Protein AF-G5DZE4-F1 (afdb_monomer)

Nearest PDB structures (foldseek):
  7q8t-assembly1_B  TM=5.315E-01  e=5.729E-32  Mus musculus
  7enq-assembly1_B  TM=5.308E-01  e=6.470E-32  Homo sapiens
  7enq-assembly1_A  TM=5.321E-01  e=2.056E-31  Homo sapiens
  7enq-assembly2_D  TM=5.321E-01  e=2.056E-31  Homo sapiens
  4o28-assembly1_B  TM=5.301E-01  e=3.180E-30  Homo sapiens

Solvent-accessible surface area (backbone atoms only — not comparable to full-atom values): 14046 Å² total; per-residue (Å²): 109,64,66,60,44,30,68,72,67,76,42,89,78,63,61,57,68,59,54,50,47,34,38,73,76,46,73,60,48,76,60,60,50,76,52,63,62,67,86,91,66,91,73,70,89,94,61,88,58,64,50,74,43,50,75,38,84,90,38,63,70,50,53,65,64,50,40,73,66,58,54,56,53,37,54,62,52,48,55,52,49,54,51,54,68,51,64,39,80,94,38,42,63,58,50,51,53,50,51,53,60,77,41,46,83,37,66,39,76,44,78,38,44,91,83,45,45,65,54,36,46,46,47,38,49,49,50,78,44,27,67,66,47,72,70,32,45,65,80,13,18,45,26,46,20,49,64,70,78,58,57,49,65,46,51,55,52,49,54,62,49,51,60,70,47,73,66,46,75,57,104,64,24,37,35,59,47,66,22,46,37,37,33,44,37,35,86,45,50,79,65,50,42,52,49,33,54,53,51,33,48,76,71,38,32,28,68,91,36,50,48,76,42,22,81,92,76,60,79,87,70,59,56,69,80,79,59,61,76,83,76,90,87,82,84,84,77,96,121

Foldseek 3Di:
DQVVCCVVVVDRPDPPVLQVCCCVVVVNDFQKDKDADDPPDDDDAPDDGMDMDGNDPSCRVVRCVCQVVVLCVLVVVVVVVLLVVCPPPVCVLVNVVVQCVVQQQAADEDEQPSPNNLCSLQPRCLPVCVVSLVPGDLRHAYEYEHADDQQQVSVVSSVVSLVSAPWDADPQAIDGDSRYAYEYAYPDDPVSQVVNCVSCSVVRHDCVRYDYHYPVRDPPDDSVVSVRDDDDDDDDDPD

Organism: NCBI:txid8362

pLDDT: mean 86.51, std 12.91, range [39.91, 98.25]

Structure (mmCIF, N/CA/C/O backbone):
data_AF-G5DZE4-F1
#
_entry.id   AF-G5DZE4-F1
#
loop_
_atom_site.group_PDB
_atom_site.id
_atom_site.type_symbol
_atom_site.label_atom_id
_atom_site.label_alt_id
_atom_site.label_comp_id
_atom_site.label_asym_id
_atom_site.label_entity_id
_atom_site.label_seq_id
_atom_site.pdbx_PDB_ins_code
_atom_site.Cartn_x
_atom_site.Cartn_y
_atom_site.Cartn_z
_atom_site.occupancy
_atom_site.B_iso_or_equiv
_atom_site.auth_seq_id
_atom_site.auth_comp_id
_atom_site.auth_asym_id
_atom_site.auth_atom_id
_atom_site.pdbx_PDB_model_num
ATOM 1 N N . ALA A 1 1 ? 21.525 17.838 -16.277 1.00 81.06 1 ALA A N 1
ATOM 2 C CA . ALA A 1 1 ? 21.812 16.642 -15.450 1.00 81.06 1 ALA A CA 1
ATOM 3 C C . ALA A 1 1 ? 23.219 16.699 -14.859 1.00 81.06 1 ALA A C 1
ATOM 5 O O . ALA A 1 1 ? 23.321 16.816 -13.649 1.00 81.06 1 ALA A O 1
ATOM 6 N N . LYS A 1 2 ? 24.285 16.703 -15.674 1.00 86.31 2 LYS A N 1
ATOM 7 C CA . LYS A 1 2 ? 25.684 16.757 -15.206 1.00 86.31 2 LYS A CA 1
ATOM 8 C C . LYS A 1 2 ? 25.972 17.827 -14.142 1.00 86.31 2 LYS A C 1
ATOM 10 O O . LYS A 1 2 ? 26.597 17.519 -13.137 1.00 86.31 2 LYS A O 1
ATOM 15 N N . GLU A 1 3 ? 25.478 19.049 -14.334 1.00 89.75 3 GLU A N 1
ATOM 16 C CA . GLU A 1 3 ? 25.652 20.152 -13.372 1.00 89.75 3 GLU A CA 1
ATOM 17 C C . GLU A 1 3 ? 25.066 19.823 -11.991 1.00 89.75 3 GLU A C 1
ATOM 19 O O . GLU A 1 3 ? 25.759 19.956 -10.990 1.00 89.75 3 GLU A O 1
ATOM 24 N N . VAL A 1 4 ? 23.850 19.265 -11.945 1.00 89.81 4 VAL A N 1
ATOM 25 C CA . VAL A 1 4 ? 23.201 18.820 -10.699 1.00 89.81 4 VAL A CA 1
ATOM 26 C C . VAL A 1 4 ? 24.015 17.726 -10.002 1.00 89.81 4 VAL A C 1
ATOM 28 O O . VAL A 1 4 ? 24.196 17.776 -8.790 1.00 89.81 4 VAL A O 1
ATOM 31 N N . TYR A 1 5 ? 24.536 16.746 -10.751 1.00 87.38 5 TYR A N 1
ATOM 32 C CA . TYR A 1 5 ? 25.387 15.692 -10.179 1.00 87.38 5 TYR A CA 1
ATOM 33 C C . TYR A 1 5 ? 26.688 16.267 -9.615 1.00 87.38 5 TYR A C 1
ATOM 35 O O . TYR A 1 5 ? 27.088 15.895 -8.516 1.00 87.38 5 TYR A O 1
ATOM 43 N N . ARG A 1 6 ? 27.320 17.204 -10.328 1.00 89.94 6 ARG A N 1
ATOM 44 C CA . ARG A 1 6 ? 28.550 17.857 -9.872 1.00 89.94 6 ARG A CA 1
ATOM 45 C C . ARG A 1 6 ? 28.325 18.656 -8.592 1.00 89.94 6 ARG A C 1
ATOM 47 O O . ARG A 1 6 ? 29.136 18.566 -7.679 1.00 89.94 6 ARG A O 1
ATOM 54 N N . GLU A 1 7 ? 27.228 19.400 -8.498 1.00 90.94 7 GLU A N 1
ATOM 55 C CA . GLU A 1 7 ? 26.870 20.123 -7.273 1.00 90.94 7 GLU A CA 1
ATOM 56 C C . GLU A 1 7 ? 26.537 19.171 -6.118 1.00 90.94 7 GLU A C 1
ATOM 58 O O . GLU A 1 7 ? 26.947 19.408 -4.983 1.00 90.94 7 GLU A O 1
ATOM 63 N N . HIS A 1 8 ? 25.830 18.075 -6.388 1.00 86.88 8 HIS A N 1
ATOM 64 C CA . HIS A 1 8 ? 25.416 17.133 -5.352 1.00 86.88 8 HIS A CA 1
ATOM 65 C C . HIS A 1 8 ? 26.578 16.296 -4.799 1.00 86.88 8 HIS A C 1
ATOM 67 O O . HIS A 1 8 ? 26.703 16.139 -3.587 1.00 86.88 8 HIS A O 1
ATOM 73 N N . PHE A 1 9 ? 27.430 15.766 -5.679 1.00 86.00 9 PHE A N 1
ATOM 74 C CA . PHE A 1 9 ? 28.526 14.866 -5.308 1.00 86.00 9 PHE A CA 1
ATOM 75 C C . PHE A 1 9 ? 29.861 15.582 -5.098 1.00 86.00 9 PHE A C 1
ATOM 77 O O . PHE A 1 9 ? 30.792 14.964 -4.590 1.00 86.00 9 PHE A O 1
ATOM 84 N N . GLN A 1 10 ? 29.962 16.864 -5.474 1.00 89.38 10 GLN A N 1
ATOM 85 C CA . GLN A 1 10 ? 31.218 17.627 -5.487 1.00 89.38 10 GLN A CA 1
ATOM 86 C C . GLN A 1 10 ? 32.323 16.937 -6.316 1.00 89.38 10 GLN A C 1
ATOM 88 O O . GLN A 1 10 ? 33.511 17.145 -6.077 1.00 89.38 10 GLN A O 1
ATOM 93 N N . ASP A 1 11 ? 31.924 16.118 -7.295 1.00 88.62 11 ASP A N 1
ATOM 94 C CA . ASP A 1 11 ? 32.795 15.296 -8.140 1.00 88.62 11 ASP A CA 1
ATOM 95 C C . ASP A 1 11 ? 32.142 15.053 -9.519 1.00 88.62 11 ASP A C 1
ATOM 97 O O . ASP A 1 11 ? 30.924 15.189 -9.677 1.00 88.62 11 ASP A O 1
ATOM 101 N N . ASP A 1 12 ? 32.931 14.704 -10.539 1.00 90.50 12 ASP A N 1
ATOM 102 C CA . ASP A 1 12 ? 32.470 14.487 -11.922 1.00 90.50 12 ASP A CA 1
ATOM 103 C C . ASP A 1 12 ? 32.191 13.000 -12.209 1.00 90.50 12 ASP A C 1
ATOM 105 O O . ASP A 1 12 ? 32.789 12.371 -13.080 1.00 90.50 12 ASP A O 1
ATOM 109 N N . VAL A 1 13 ? 31.264 12.425 -11.437 1.00 92.19 13 VAL A N 1
ATOM 110 C CA . VAL A 1 13 ? 30.903 10.992 -11.483 1.00 92.19 13 VAL A CA 1
ATOM 111 C C . VAL A 1 13 ? 29.789 10.655 -12.483 1.00 92.19 13 VAL A C 1
ATOM 113 O O . VAL A 1 13 ? 29.437 9.489 -12.662 1.00 92.19 13 VAL A O 1
ATOM 116 N N . PHE A 1 14 ? 29.188 11.657 -13.130 1.00 93.00 14 PHE A N 1
ATOM 117 C CA . PHE A 1 14 ? 28.075 11.440 -14.055 1.00 93.00 14 PHE A CA 1
ATOM 118 C C . PHE A 1 14 ? 28.557 10.777 -15.353 1.00 93.00 14 PHE A C 1
ATOM 120 O O . PHE A 1 14 ? 29.437 11.300 -16.037 1.00 93.00 14 PHE A O 1
ATOM 127 N N . ASN A 1 15 ? 27.934 9.658 -15.740 1.00 93.94 15 ASN A N 1
ATOM 128 C CA . ASN A 1 15 ? 28.252 8.939 -16.977 1.00 93.94 15 ASN A CA 1
ATOM 129 C C . ASN A 1 15 ? 27.703 9.654 -18.230 1.00 93.94 15 ASN A C 1
ATOM 131 O O . ASN A 1 15 ? 26.846 9.137 -18.944 1.00 93.94 15 ASN A O 1
ATOM 135 N N . GLU A 1 16 ? 28.194 10.863 -18.498 1.00 95.56 16 GLU A N 1
ATOM 136 C CA . GLU A 1 16 ? 27.792 11.684 -19.644 1.00 95.56 16 GLU A CA 1
ATOM 137 C C . GLU A 1 16 ? 28.006 10.956 -20.973 1.00 95.56 16 GLU A C 1
ATOM 139 O O . GLU A 1 16 ? 27.146 11.001 -21.848 1.00 95.56 16 GLU A O 1
ATOM 144 N N . LYS A 1 17 ? 29.122 10.227 -21.100 1.00 96.69 17 LYS A N 1
ATOM 145 C CA . LYS A 1 17 ? 29.440 9.455 -22.306 1.00 96.69 17 LYS A CA 1
ATOM 146 C C . LYS A 1 17 ? 28.398 8.373 -22.580 1.00 96.69 17 LYS A C 1
ATOM 148 O O . LYS A 1 17 ? 27.929 8.271 -23.707 1.00 96.69 17 LYS A O 1
ATOM 153 N N . GLY A 1 18 ? 28.013 7.600 -21.562 1.00 96.81 18 GLY A N 1
ATOM 154 C CA . GLY A 1 18 ? 26.990 6.562 -21.702 1.00 96.81 18 GLY A CA 1
ATOM 155 C C . GLY A 1 18 ? 25.616 7.130 -22.064 1.00 96.81 18 GLY A C 1
ATOM 156 O O . GLY A 1 18 ? 24.932 6.580 -22.921 1.00 96.81 18 GLY A O 1
ATOM 157 N N . TRP A 1 19 ? 25.223 8.259 -21.467 1.00 97.38 19 TRP A N 1
ATOM 158 C CA . TRP A 1 19 ? 23.954 8.917 -21.798 1.00 97.38 19 TRP A CA 1
ATOM 159 C C . TRP A 1 19 ? 23.938 9.511 -23.210 1.00 97.38 19 TRP A C 1
ATOM 161 O O . TRP A 1 1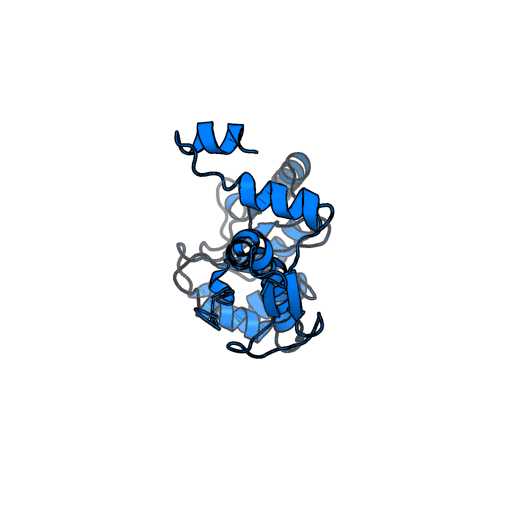9 ? 22.960 9.323 -23.932 1.00 97.38 19 TRP A O 1
ATOM 171 N N . ASN A 1 20 ? 25.021 10.167 -23.635 1.00 97.75 20 ASN A N 1
ATOM 172 C CA . ASN A 1 20 ? 25.137 10.680 -25.002 1.00 97.75 20 ASN A CA 1
ATOM 173 C C . ASN A 1 20 ? 25.170 9.543 -26.032 1.00 97.75 20 ASN A C 1
ATOM 175 O O . ASN A 1 20 ? 24.565 9.672 -27.088 1.00 97.75 20 ASN A O 1
ATOM 179 N N . TYR A 1 21 ? 25.783 8.402 -25.707 1.00 98.25 21 TYR A N 1
ATOM 180 C CA . TYR A 1 21 ? 25.734 7.214 -26.559 1.00 98.25 21 TYR A CA 1
ATOM 181 C C . TYR A 1 21 ? 24.298 6.723 -26.795 1.00 98.25 21 TYR A C 1
ATOM 183 O O . TYR A 1 21 ? 23.938 6.422 -27.930 1.00 98.25 21 TYR A O 1
ATOM 191 N N . ILE A 1 22 ? 23.457 6.678 -25.755 1.00 98.19 22 ILE A N 1
ATOM 192 C CA . ILE A 1 22 ? 22.036 6.319 -25.901 1.00 98.19 22 ILE A CA 1
ATOM 193 C C . ILE A 1 22 ? 21.309 7.344 -26.781 1.00 98.19 22 ILE A C 1
ATOM 195 O O . ILE A 1 22 ? 20.542 6.961 -27.662 1.00 98.19 22 ILE A O 1
ATOM 199 N N . LEU A 1 23 ? 21.574 8.638 -26.577 1.00 97.44 23 LEU A N 1
ATOM 200 C CA . LEU A 1 23 ? 20.997 9.703 -27.395 1.00 97.44 23 LEU A CA 1
ATOM 201 C C . LEU A 1 23 ? 21.360 9.545 -28.877 1.00 97.44 23 LEU A C 1
ATOM 203 O O . LEU A 1 23 ? 20.480 9.567 -29.726 1.00 97.44 23 LEU A O 1
ATOM 207 N N . GLU A 1 24 ? 22.642 9.360 -29.182 1.00 98.19 24 GLU A N 1
ATOM 208 C CA . GLU A 1 24 ? 23.149 9.312 -30.554 1.00 98.19 24 GLU A CA 1
ATOM 209 C C . GLU A 1 24 ? 22.819 7.994 -31.267 1.00 98.19 24 GLU A C 1
ATOM 211 O O . GLU A 1 24 ? 22.444 8.007 -32.439 1.00 98.19 24 GLU A O 1
ATOM 216 N N . LYS A 1 25 ? 22.960 6.848 -30.587 1.00 97.94 25 LYS A N 1
ATOM 217 C CA . LYS A 1 25 ? 22.796 5.521 -31.202 1.00 97.94 25 LYS A CA 1
ATOM 218 C C . LYS A 1 25 ? 21.349 5.037 -31.218 1.00 97.94 25 LYS A C 1
ATOM 220 O O . LYS A 1 25 ? 20.951 4.365 -32.166 1.00 97.94 25 LYS A O 1
ATOM 225 N N . HIS A 1 26 ? 20.588 5.346 -30.170 1.00 97.44 26 HIS A N 1
ATOM 226 C CA . HIS A 1 26 ? 19.224 4.846 -29.966 1.00 97.44 26 HIS A CA 1
ATOM 227 C C . HIS A 1 26 ? 18.173 5.963 -30.027 1.00 97.44 26 HIS A C 1
ATOM 229 O O . HIS A 1 26 ? 17.035 5.752 -29.617 1.00 97.44 26 HIS A O 1
ATOM 235 N N . ASP A 1 27 ? 18.530 7.155 -30.521 1.00 97.56 27 ASP A N 1
ATOM 236 C CA . ASP A 1 27 ? 17.638 8.328 -30.585 1.00 97.56 27 ASP A CA 1
ATOM 237 C C . ASP A 1 27 ? 16.992 8.637 -29.220 1.00 97.56 27 ASP A C 1
ATOM 239 O O . ASP A 1 27 ? 15.796 8.890 -29.091 1.00 97.56 27 ASP A O 1
ATOM 243 N N . GLY A 1 28 ? 17.776 8.475 -28.151 1.00 96.00 28 GLY A N 1
ATOM 244 C CA . GLY A 1 28 ? 17.324 8.660 -26.771 1.00 96.00 28 GLY A CA 1
ATOM 245 C C . GLY A 1 28 ? 16.411 7.556 -26.221 1.00 96.00 28 GLY A C 1
ATOM 246 O O . GLY A 1 28 ? 16.034 7.628 -25.050 1.00 96.00 28 GLY A O 1
ATOM 247 N N . HIS A 1 29 ? 16.076 6.524 -27.000 1.00 97.56 29 HIS A N 1
ATOM 248 C CA . HIS A 1 29 ? 15.314 5.373 -26.518 1.00 97.56 29 HIS A CA 1
ATOM 249 C C . HIS A 1 29 ? 16.205 4.466 -25.671 1.00 97.56 29 HIS A C 1
ATOM 251 O O . HIS A 1 29 ? 17.338 4.162 -26.036 1.00 97.56 29 HIS A O 1
ATOM 257 N N . LEU A 1 30 ? 15.690 4.013 -24.528 1.00 97.75 30 LEU A N 1
ATOM 258 C CA . LEU A 1 30 ? 16.447 3.147 -23.629 1.00 97.75 30 LEU A CA 1
ATOM 259 C C . LEU A 1 30 ? 16.570 1.735 -24.234 1.00 97.75 30 LEU A C 1
ATOM 261 O O . LEU A 1 30 ? 15.537 1.093 -24.436 1.00 97.75 30 LEU A O 1
ATOM 265 N N . PRO A 1 31 ? 17.789 1.214 -24.482 1.00 98.00 31 PRO A N 1
ATOM 266 C CA . PRO A 1 31 ? 17.997 -0.138 -25.003 1.00 98.00 31 PRO A CA 1
ATOM 267 C C . PRO A 1 31 ? 17.848 -1.178 -23.880 1.00 98.00 31 PRO A C 1
ATOM 269 O O . PRO A 1 31 ? 18.824 -1.764 -23.405 1.00 98.00 31 PRO A O 1
ATOM 272 N N . ILE A 1 32 ? 16.613 -1.354 -23.413 1.00 97.69 32 ILE A N 1
ATOM 273 C CA . ILE A 1 32 ? 16.216 -2.264 -22.336 1.00 97.69 32 ILE A CA 1
ATOM 274 C C . ILE A 1 32 ? 15.070 -3.149 -22.829 1.00 97.69 32 ILE A C 1
ATOM 276 O O . ILE A 1 32 ? 14.120 -2.666 -23.444 1.00 97.69 32 ILE A O 1
ATOM 280 N N . GLU A 1 33 ? 15.115 -4.429 -22.479 1.00 98.19 33 GLU A N 1
ATOM 281 C CA . GLU A 1 33 ? 13.984 -5.344 -22.588 1.00 98.19 33 GLU A CA 1
ATOM 282 C C . GLU A 1 33 ? 13.417 -5.626 -21.190 1.00 98.19 33 GLU A C 1
ATOM 284 O O . GLU A 1 33 ? 14.154 -5.951 -20.255 1.00 98.19 33 GLU A O 1
ATOM 289 N N . VAL A 1 34 ? 12.093 -5.498 -21.043 1.00 97.88 34 VAL A N 1
ATOM 290 C CA . VAL A 1 34 ? 11.363 -5.857 -19.819 1.00 97.88 34 VAL A CA 1
ATOM 291 C C . VAL A 1 34 ? 10.390 -6.983 -20.143 1.00 97.88 34 VAL A C 1
ATOM 293 O O . VAL A 1 34 ? 9.505 -6.822 -20.981 1.00 97.88 34 VAL A O 1
ATOM 296 N N . LYS A 1 35 ? 10.524 -8.118 -19.454 1.00 98.06 35 LYS A N 1
ATOM 297 C CA . LYS A 1 35 ? 9.596 -9.256 -19.552 1.00 98.06 35 LYS A CA 1
ATOM 298 C C . LYS A 1 35 ? 8.839 -9.349 -18.239 1.00 98.06 35 LYS A C 1
ATOM 300 O O . LYS A 1 35 ? 9.471 -9.441 -17.194 1.00 98.06 35 LYS A O 1
ATOM 305 N N . ALA A 1 36 ? 7.511 -9.326 -18.267 1.00 97.44 36 ALA A N 1
ATOM 306 C CA . ALA A 1 36 ? 6.688 -9.326 -17.059 1.00 97.44 36 ALA A CA 1
ATOM 307 C C . ALA A 1 36 ? 5.560 -10.356 -17.143 1.00 97.44 36 ALA A C 1
ATOM 309 O O . ALA A 1 36 ? 5.083 -10.692 -18.229 1.00 97.44 36 ALA A O 1
ATOM 310 N N . VAL A 1 37 ? 5.112 -10.841 -15.985 1.00 96.31 37 VAL A N 1
ATOM 311 C CA . VAL A 1 37 ? 3.825 -11.540 -15.888 1.00 96.31 37 VAL A CA 1
ATOM 312 C C . VAL A 1 37 ? 2.690 -10.588 -16.296 1.00 96.31 37 VAL A C 1
ATOM 314 O O . VAL A 1 37 ? 2.814 -9.380 -16.078 1.00 96.31 37 VAL A O 1
ATOM 317 N N . PRO A 1 38 ? 1.570 -11.089 -16.852 1.00 96.25 38 PRO A N 1
ATOM 318 C CA . PRO A 1 38 ? 0.432 -10.234 -17.174 1.00 96.25 38 PRO A CA 1
ATOM 319 C C . PRO A 1 38 ? -0.068 -9.480 -15.937 1.00 96.25 38 PRO A C 1
ATOM 321 O O . PRO A 1 38 ? -0.228 -10.077 -14.866 1.00 96.25 38 PRO A O 1
ATOM 324 N N . GLU A 1 39 ? -0.348 -8.184 -16.07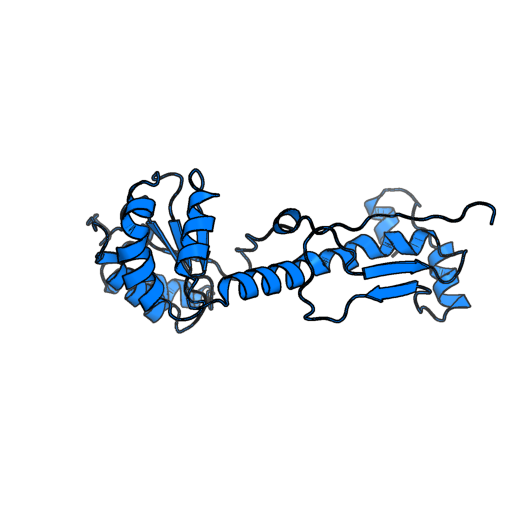5 1.00 89.12 39 GLU A N 1
ATOM 325 C CA . GLU A 1 39 ? -0.926 -7.392 -14.987 1.00 89.12 39 GLU A CA 1
ATOM 326 C C . GLU A 1 39 ? -2.254 -7.993 -14.496 1.00 89.12 39 GLU A C 1
ATOM 328 O O . GLU A 1 39 ? -3.025 -8.572 -15.260 1.00 89.12 39 GLU A O 1
ATOM 333 N N . GLY A 1 40 ? -2.510 -7.895 -13.188 1.00 79.50 40 GLY A N 1
ATOM 334 C CA . GLY A 1 40 ? -3.670 -8.521 -12.541 1.00 79.50 40 GLY A CA 1
ATOM 335 C C . GLY A 1 40 ? -3.505 -10.013 -12.217 1.00 79.50 40 GLY A C 1
ATOM 336 O O . GLY A 1 40 ? -4.366 -10.583 -11.544 1.00 79.50 40 GLY A O 1
ATOM 337 N N . SER A 1 41 ? -2.403 -10.648 -12.628 1.00 88.88 41 SER A N 1
ATOM 338 C CA . SER A 1 41 ? -2.095 -12.030 -12.243 1.00 88.88 41 SER A CA 1
ATOM 339 C C . SER A 1 41 ? -1.883 -12.168 -10.733 1.00 88.88 41 SER A C 1
ATOM 341 O O . SER A 1 41 ? -1.202 -11.359 -10.104 1.00 88.88 41 SER A O 1
ATOM 343 N N . VAL A 1 42 ? -2.420 -13.242 -10.151 1.00 89.69 42 VAL A N 1
ATOM 344 C CA . VAL A 1 42 ? -2.216 -13.586 -8.737 1.00 89.69 42 VAL A CA 1
ATOM 345 C C . VAL A 1 42 ? -1.061 -14.572 -8.639 1.00 89.69 42 VAL A C 1
ATOM 347 O O . VAL A 1 42 ? -1.215 -15.749 -8.960 1.00 89.69 42 VAL A O 1
ATOM 350 N N . ILE A 1 43 ? 0.096 -14.086 -8.199 1.00 90.75 43 ILE A N 1
ATOM 351 C CA . ILE A 1 43 ? 1.335 -14.863 -8.153 1.00 90.75 43 ILE A CA 1
ATOM 352 C C . ILE A 1 43 ? 1.764 -15.078 -6.690 1.00 90.75 43 ILE A C 1
ATOM 354 O O . ILE A 1 43 ? 1.828 -14.108 -5.931 1.00 90.75 43 ILE A O 1
ATOM 358 N N . PRO A 1 44 ? 2.076 -16.317 -6.257 1.00 89.75 44 PRO A N 1
ATOM 359 C CA . PRO A 1 44 ? 2.602 -16.566 -4.916 1.00 89.75 44 PRO A CA 1
ATOM 360 C C . PRO A 1 44 ? 3.943 -15.859 -4.667 1.00 89.75 44 PRO A C 1
ATOM 362 O O . PRO A 1 44 ? 4.756 -15.704 -5.582 1.00 89.75 44 PRO A O 1
ATOM 365 N N . ARG A 1 45 ? 4.216 -15.487 -3.408 1.00 87.69 45 ARG A N 1
ATOM 366 C CA . ARG A 1 45 ? 5.500 -14.877 -3.010 1.00 87.69 45 ARG A CA 1
ATOM 367 C C . ARG A 1 45 ? 6.692 -15.763 -3.390 1.00 87.69 45 ARG A C 1
ATOM 369 O O . ARG A 1 45 ? 6.599 -16.986 -3.338 1.00 87.69 45 ARG A O 1
ATOM 376 N N . GLY A 1 46 ? 7.818 -15.129 -3.716 1.00 87.69 46 GLY A N 1
ATOM 377 C CA . GLY A 1 46 ? 9.061 -15.815 -4.091 1.00 87.69 46 GLY A CA 1
ATOM 378 C C . GLY A 1 46 ? 9.172 -16.187 -5.573 1.00 87.69 46 GLY A C 1
ATOM 379 O O . GLY A 1 46 ? 10.145 -16.828 -5.952 1.00 87.69 46 GLY A O 1
ATOM 380 N N . ASN A 1 47 ? 8.216 -15.775 -6.410 1.00 95.06 47 ASN A N 1
ATOM 381 C CA . ASN A 1 47 ? 8.287 -15.931 -7.863 1.00 95.06 47 ASN A CA 1
ATOM 382 C C . ASN A 1 47 ? 8.713 -14.626 -8.544 1.00 95.06 47 ASN A C 1
ATOM 384 O O . ASN A 1 47 ? 8.455 -13.533 -8.038 1.00 95.06 47 ASN A O 1
ATOM 388 N N . VAL A 1 48 ? 9.336 -14.753 -9.717 1.00 96.06 48 VAL A N 1
ATOM 389 C CA . VAL A 1 48 ? 9.691 -13.609 -10.561 1.00 96.06 48 VAL A CA 1
ATOM 390 C C . VAL A 1 48 ? 8.426 -12.944 -11.111 1.00 96.06 48 VAL A C 1
ATOM 392 O O . VAL A 1 48 ? 7.560 -13.615 -11.669 1.00 96.06 48 VAL A O 1
ATOM 395 N N . LEU A 1 49 ? 8.313 -11.625 -10.933 1.00 96.50 49 LEU A N 1
ATOM 396 C CA . LEU A 1 49 ? 7.212 -10.831 -11.493 1.00 96.50 49 LEU A CA 1
ATOM 397 C C . LEU A 1 49 ? 7.610 -10.186 -12.820 1.00 96.50 49 LEU A C 1
ATOM 399 O O . LEU A 1 49 ? 6.819 -10.164 -13.757 1.00 96.50 49 LEU A O 1
ATOM 403 N N . PHE A 1 50 ? 8.842 -9.691 -12.907 1.00 97.81 50 PHE A N 1
ATOM 404 C CA . PHE A 1 50 ? 9.420 -9.188 -14.143 1.00 97.81 50 PHE A CA 1
ATOM 405 C C . PHE A 1 50 ? 10.946 -9.310 -14.131 1.00 97.81 50 PHE A C 1
ATOM 407 O O . PHE A 1 50 ? 11.565 -9.373 -13.067 1.00 97.81 50 PHE A O 1
ATOM 414 N N . THR A 1 51 ? 11.542 -9.343 -15.318 1.00 98.06 51 THR A N 1
ATOM 415 C CA . THR A 1 51 ? 12.987 -9.281 -15.555 1.00 98.06 51 THR A CA 1
ATOM 416 C C . THR A 1 51 ? 13.318 -8.066 -16.408 1.00 98.06 51 THR A C 1
ATOM 418 O O . THR A 1 51 ? 12.481 -7.590 -17.175 1.00 98.06 51 THR A O 1
ATOM 421 N N . VAL A 1 52 ? 14.547 -7.574 -16.268 1.00 97.81 52 VAL A N 1
ATOM 422 C CA . VAL A 1 52 ? 15.075 -6.424 -17.004 1.00 97.81 52 VAL A CA 1
ATOM 423 C C . VAL A 1 52 ? 16.471 -6.782 -17.491 1.00 97.81 52 VAL A C 1
ATOM 425 O O . VAL A 1 52 ? 17.289 -7.251 -16.700 1.00 97.81 52 VAL A O 1
ATOM 428 N N . GLU A 1 53 ? 16.740 -6.552 -18.769 1.00 97.75 53 GLU A N 1
ATOM 429 C CA . GLU A 1 53 ? 18.048 -6.768 -19.389 1.00 97.75 53 GLU A CA 1
ATOM 430 C C . GLU A 1 53 ? 18.367 -5.638 -20.376 1.00 97.75 53 GLU A C 1
ATOM 432 O O . GLU A 1 53 ? 17.469 -5.080 -21.007 1.00 97.75 53 GLU A O 1
ATOM 437 N N . ASN A 1 54 ? 19.644 -5.273 -20.504 1.00 97.69 54 ASN A N 1
ATOM 438 C CA . ASN A 1 54 ? 20.093 -4.351 -21.543 1.00 97.69 54 ASN A CA 1
ATOM 439 C C . ASN A 1 54 ? 20.214 -5.078 -22.883 1.00 97.69 54 ASN A C 1
ATOM 441 O O . ASN A 1 54 ? 20.793 -6.157 -22.964 1.00 97.69 54 ASN A O 1
ATOM 445 N N . THR A 1 55 ? 19.720 -4.454 -23.949 1.00 98.06 55 THR A N 1
ATOM 446 C CA . THR A 1 55 ? 19.774 -5.005 -25.313 1.00 98.06 55 THR A CA 1
ATOM 447 C C . THR A 1 55 ? 20.994 -4.520 -26.098 1.00 98.06 55 THR A C 1
ATOM 449 O O . THR A 1 55 ? 21.240 -4.978 -27.211 1.00 98.06 55 THR A O 1
ATOM 452 N N . ASP A 1 56 ? 21.770 -3.593 -25.527 1.00 97.81 56 ASP A N 1
ATOM 453 C CA . ASP A 1 56 ? 23.043 -3.102 -26.058 1.00 97.81 56 ASP A CA 1
ATOM 454 C C . ASP A 1 56 ? 24.155 -3.321 -25.012 1.00 97.81 56 ASP A C 1
ATOM 456 O O . ASP A 1 56 ? 23.996 -2.859 -23.874 1.00 97.81 56 ASP A O 1
ATOM 460 N N . PRO A 1 57 ? 25.268 -4.007 -25.343 1.00 96.75 57 PRO A N 1
ATOM 461 C CA . PRO A 1 57 ? 26.355 -4.282 -24.400 1.00 96.75 57 PRO A CA 1
ATOM 462 C C . PRO A 1 57 ? 26.972 -3.036 -23.749 1.00 96.75 57 PRO A C 1
ATOM 464 O O . PRO A 1 57 ? 27.368 -3.105 -22.590 1.00 96.75 57 PRO A O 1
ATOM 467 N N . GLU A 1 58 ? 26.993 -1.885 -24.429 1.00 97.06 58 GLU A N 1
ATOM 468 C CA . GLU A 1 58 ? 27.528 -0.622 -23.880 1.00 97.06 58 GLU A CA 1
ATOM 469 C C . GLU A 1 58 ? 26.624 -0.021 -22.782 1.00 97.06 58 GLU A C 1
ATOM 471 O O . GLU A 1 58 ? 26.999 0.912 -22.067 1.00 97.06 58 GLU A O 1
ATOM 476 N N . CYS A 1 59 ? 25.412 -0.560 -22.628 1.00 97.25 59 CYS A N 1
ATOM 477 C CA . CYS A 1 59 ? 24.398 -0.109 -21.677 1.00 97.25 59 CYS A CA 1
ATOM 478 C C . CYS A 1 59 ? 24.221 -1.065 -20.485 1.00 97.25 59 CYS A C 1
ATOM 480 O O . CYS A 1 59 ? 23.191 -1.020 -19.819 1.00 97.25 59 CYS A O 1
ATOM 482 N N . TYR A 1 60 ? 25.216 -1.902 -20.161 1.00 96.31 60 TYR A N 1
ATOM 483 C CA . TYR A 1 60 ? 25.158 -2.829 -19.014 1.00 96.31 60 TYR A CA 1
ATOM 484 C C . TYR A 1 60 ? 24.834 -2.137 -17.674 1.00 96.31 60 TYR A C 1
ATOM 486 O O . TYR A 1 60 ? 24.182 -2.710 -16.803 1.00 96.31 60 TYR A O 1
ATOM 494 N N . TRP A 1 61 ? 25.268 -0.884 -17.503 1.00 95.06 61 TRP A N 1
ATOM 495 C CA . TRP A 1 61 ? 25.043 -0.074 -16.302 1.00 95.06 61 TRP A CA 1
ATOM 496 C C . TRP A 1 61 ? 23.600 0.452 -16.189 1.00 95.06 61 TRP A C 1
ATOM 498 O O . 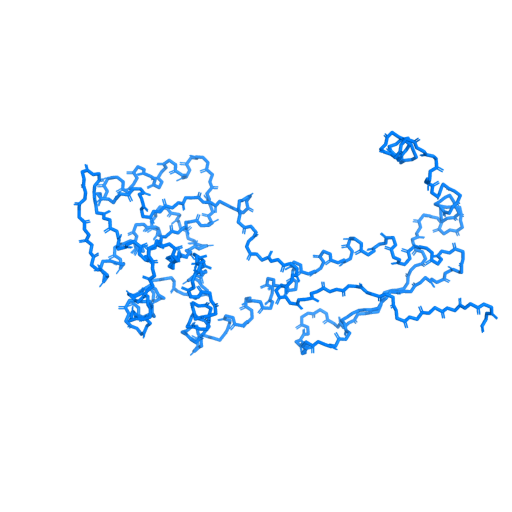TRP A 1 61 ? 23.157 0.805 -15.095 1.00 95.06 61 TRP A O 1
ATOM 508 N N . LEU A 1 62 ? 22.857 0.497 -17.300 1.00 94.38 62 LEU A N 1
ATOM 509 C CA . LEU A 1 62 ? 21.504 1.055 -17.368 1.00 94.38 62 LEU A CA 1
ATOM 510 C C . LEU A 1 62 ? 20.476 0.163 -16.657 1.00 94.38 62 LEU A C 1
ATOM 512 O O . LEU A 1 62 ? 19.529 0.677 -16.064 1.00 94.38 62 LEU A O 1
ATOM 516 N N . THR A 1 63 ? 20.690 -1.156 -16.661 1.00 91.88 63 THR A N 1
ATOM 517 C CA . THR A 1 63 ? 19.781 -2.155 -16.075 1.00 91.88 63 THR A CA 1
ATOM 518 C C . THR A 1 63 ? 19.473 -1.870 -14.603 1.00 91.88 63 THR A C 1
ATOM 520 O O . THR A 1 63 ? 18.311 -1.876 -14.202 1.00 91.88 63 THR A O 1
ATOM 523 N N . ASN A 1 64 ? 20.491 -1.546 -13.798 1.00 86.31 64 ASN A N 1
ATOM 524 C CA . ASN A 1 64 ? 20.300 -1.151 -12.398 1.00 86.31 64 ASN A CA 1
ATOM 525 C C . ASN A 1 64 ? 20.076 0.356 -12.222 1.00 86.31 64 ASN A C 1
ATOM 527 O O . ASN A 1 64 ? 19.555 0.765 -11.190 1.00 86.31 64 ASN A O 1
ATOM 531 N N . TRP A 1 65 ? 20.398 1.195 -13.212 1.00 90.38 65 TRP A N 1
ATOM 532 C CA . TRP A 1 65 ? 20.073 2.624 -13.143 1.00 90.38 65 TRP A CA 1
ATOM 533 C C . TRP A 1 65 ? 18.561 2.856 -13.001 1.00 90.38 65 TRP A C 1
ATOM 535 O O . TRP A 1 65 ? 18.120 3.694 -12.215 1.00 90.38 65 TRP A O 1
ATOM 545 N N . ILE A 1 66 ? 17.755 2.076 -13.728 1.00 89.25 66 ILE A N 1
ATOM 546 C CA . ILE A 1 66 ? 16.287 2.152 -13.676 1.00 89.25 66 ILE A CA 1
ATOM 547 C C . ILE A 1 66 ? 15.668 1.360 -12.513 1.00 89.25 66 ILE A C 1
ATOM 549 O O . ILE A 1 66 ? 14.449 1.373 -12.348 1.00 89.25 66 ILE A O 1
ATOM 553 N N . GLU A 1 67 ? 16.478 0.716 -11.666 1.00 83.12 67 GLU A N 1
ATOM 554 C CA . GLU A 1 67 ? 15.994 -0.019 -10.491 1.00 83.12 67 GLU A CA 1
ATOM 555 C C . GLU A 1 67 ? 15.135 0.878 -9.596 1.00 83.12 67 GLU A C 1
ATOM 557 O O . GLU A 1 67 ? 14.027 0.500 -9.226 1.00 83.12 67 GLU A O 1
ATOM 562 N N . THR A 1 68 ? 15.607 2.091 -9.298 1.00 74.44 68 THR A N 1
ATOM 563 C CA . THR A 1 68 ? 14.929 3.010 -8.372 1.00 74.44 68 THR A CA 1
ATOM 564 C C . THR A 1 68 ? 13.511 3.348 -8.820 1.00 74.44 68 THR A C 1
ATOM 566 O O . THR A 1 68 ? 12.611 3.395 -7.984 1.00 74.44 68 THR A O 1
ATOM 569 N N . ILE A 1 69 ? 13.293 3.563 -10.123 1.00 81.00 69 ILE A N 1
ATOM 570 C CA . ILE A 1 69 ? 11.961 3.875 -10.654 1.00 81.00 69 ILE A CA 1
ATOM 571 C C . ILE A 1 69 ? 11.100 2.615 -10.772 1.00 81.00 69 ILE A C 1
ATOM 573 O O . ILE A 1 69 ? 9.935 2.635 -10.386 1.00 81.00 69 ILE A O 1
ATOM 577 N N . LEU A 1 70 ? 11.667 1.490 -11.215 1.00 82.06 70 LEU A N 1
ATOM 578 C CA . LEU A 1 70 ? 10.913 0.246 -11.373 1.00 82.06 70 LEU A CA 1
ATOM 579 C C . LEU A 1 70 ? 10.511 -0.370 -10.034 1.00 82.06 70 LEU A C 1
ATOM 581 O O . LEU A 1 70 ? 9.422 -0.934 -9.926 1.00 82.06 70 LEU A O 1
ATOM 585 N N . VAL A 1 71 ? 11.329 -0.238 -8.985 1.00 83.06 71 VAL A N 1
ATOM 586 C CA . VAL A 1 71 ? 10.987 -0.790 -7.670 1.00 83.06 71 VAL A CA 1
ATOM 587 C C . VAL A 1 71 ? 9.756 -0.104 -7.083 1.00 83.06 71 VAL A C 1
ATOM 589 O O . VAL A 1 71 ? 9.064 -0.743 -6.298 1.00 83.06 71 VAL A O 1
ATOM 592 N N . GLN A 1 72 ? 9.417 1.128 -7.500 1.00 78.94 72 GLN A N 1
ATOM 593 C CA . GLN A 1 72 ? 8.202 1.842 -7.068 1.00 78.94 72 GLN A CA 1
ATOM 594 C C . GLN A 1 72 ? 6.906 1.088 -7.395 1.00 78.94 72 GLN A C 1
ATOM 596 O O . GLN A 1 72 ? 5.890 1.328 -6.744 1.00 78.94 72 GLN A O 1
ATOM 601 N N . THR A 1 73 ? 6.946 0.113 -8.311 1.00 87.69 73 THR A N 1
ATOM 602 C CA . THR A 1 73 ? 5.851 -0.846 -8.542 1.00 87.69 73 THR A CA 1
ATOM 603 C C . THR A 1 73 ? 5.432 -1.606 -7.278 1.00 87.69 73 THR A C 1
ATOM 605 O O . THR A 1 73 ? 4.300 -2.088 -7.212 1.00 87.69 73 THR A O 1
ATOM 608 N N . TRP A 1 74 ? 6.271 -1.644 -6.231 1.00 83.50 74 TRP A N 1
ATOM 609 C CA . TRP A 1 74 ? 5.894 -2.153 -4.909 1.00 83.50 74 TRP A CA 1
ATOM 610 C C . TRP A 1 74 ? 4.598 -1.522 -4.396 1.00 83.50 74 TRP A C 1
ATOM 612 O O . TRP A 1 74 ? 3.783 -2.220 -3.796 1.00 83.50 74 TRP A O 1
ATOM 622 N N . TYR A 1 75 ? 4.391 -0.227 -4.643 1.00 72.62 75 TYR A N 1
ATOM 623 C CA . TYR A 1 75 ? 3.245 0.510 -4.129 1.00 72.62 75 TYR A CA 1
ATOM 624 C C . TYR A 1 75 ? 1.923 0.009 -4.735 1.00 72.62 75 TYR A C 1
ATOM 626 O O . TYR A 1 75 ? 1.098 -0.506 -3.974 1.00 72.62 75 TYR A O 1
ATOM 634 N N . PRO A 1 76 ? 1.712 0.045 -6.070 1.00 72.06 76 PRO A N 1
ATOM 635 C CA . PRO A 1 76 ? 0.485 -0.478 -6.666 1.00 72.06 76 PRO A CA 1
ATOM 636 C C . PRO A 1 76 ? 0.296 -1.984 -6.429 1.00 72.06 76 PRO A C 1
ATOM 638 O O . PRO A 1 76 ? -0.830 -2.403 -6.160 1.00 72.06 76 PRO A O 1
ATOM 641 N N . ILE A 1 77 ? 1.366 -2.796 -6.433 1.00 81.25 77 ILE A N 1
ATOM 642 C CA . ILE A 1 77 ? 1.283 -4.234 -6.104 1.00 81.25 77 ILE A CA 1
ATOM 643 C C . ILE A 1 77 ? 0.749 -4.427 -4.682 1.00 81.25 77 ILE A C 1
ATOM 645 O O . ILE A 1 77 ? -0.146 -5.246 -4.460 1.00 81.25 77 ILE A O 1
ATOM 649 N N . THR A 1 78 ? 1.272 -3.669 -3.719 1.00 75.88 78 THR A N 1
ATOM 650 C CA . THR A 1 78 ? 0.879 -3.784 -2.311 1.00 75.88 78 THR A CA 1
ATOM 651 C C . THR A 1 78 ? -0.559 -3.335 -2.100 1.00 75.88 78 THR A C 1
ATOM 653 O O . THR A 1 78 ? -1.318 -4.043 -1.442 1.00 75.88 78 THR A O 1
ATOM 656 N N . VAL A 1 79 ? -0.966 -2.215 -2.700 1.00 69.94 79 VAL A N 1
ATOM 657 C CA . VAL A 1 79 ? -2.348 -1.720 -2.621 1.00 69.94 79 VAL A CA 1
ATOM 658 C C . VAL A 1 79 ? -3.323 -2.737 -3.219 1.00 69.94 79 VAL A C 1
ATOM 660 O O . VAL A 1 79 ? -4.294 -3.111 -2.560 1.00 69.94 79 VAL A O 1
ATOM 663 N N . ALA A 1 80 ? -3.048 -3.242 -4.425 1.00 68.62 80 ALA A N 1
ATOM 664 C CA . ALA A 1 80 ? -3.914 -4.207 -5.099 1.00 68.62 80 ALA A CA 1
ATOM 665 C C . ALA A 1 80 ? -3.984 -5.548 -4.355 1.00 68.62 80 ALA A C 1
ATOM 667 O O . ALA A 1 80 ? -5.071 -6.096 -4.181 1.00 68.62 80 ALA A O 1
ATOM 668 N N . THR A 1 81 ? -2.848 -6.058 -3.871 1.00 74.75 81 THR A N 1
ATOM 669 C CA . THR A 1 81 ? -2.785 -7.312 -3.104 1.00 74.75 81 THR A CA 1
ATOM 670 C C . THR A 1 81 ? -3.528 -7.175 -1.782 1.00 74.75 81 THR A C 1
ATOM 672 O O . THR A 1 81 ? -4.361 -8.015 -1.462 1.00 74.75 81 THR A O 1
ATOM 675 N N . ASN A 1 82 ? -3.297 -6.088 -1.043 1.00 67.88 82 ASN A N 1
ATOM 676 C CA . ASN A 1 82 ? -3.978 -5.838 0.223 1.00 67.88 82 ASN A CA 1
ATOM 677 C C . ASN A 1 82 ? -5.492 -5.672 0.024 1.00 67.88 82 ASN A C 1
ATOM 679 O O . ASN A 1 82 ? -6.278 -6.239 0.778 1.00 67.88 82 ASN A O 1
ATOM 683 N N . SER A 1 83 ? -5.911 -4.945 -1.017 1.00 61.53 83 SER A N 1
ATOM 684 C CA . SER A 1 83 ? -7.325 -4.844 -1.396 1.00 61.53 83 SER A CA 1
ATOM 685 C C . SER A 1 83 ? -7.904 -6.213 -1.765 1.00 61.53 83 SER A C 1
ATOM 687 O O . SER A 1 83 ? -9.011 -6.541 -1.351 1.00 61.53 83 SER A O 1
ATOM 689 N N . ARG A 1 84 ? -7.160 -7.048 -2.501 1.00 66.62 84 ARG A N 1
ATOM 690 C CA . ARG A 1 84 ? -7.589 -8.398 -2.885 1.00 66.62 84 ARG A CA 1
ATOM 691 C C . ARG A 1 84 ? -7.763 -9.327 -1.681 1.00 66.62 84 ARG A C 1
ATOM 693 O O . ARG A 1 84 ? -8.743 -10.061 -1.644 1.00 66.62 84 ARG A O 1
ATOM 700 N N . GLU A 1 85 ? -6.844 -9.307 -0.721 1.00 62.91 85 GLU A N 1
ATOM 701 C CA . GLU A 1 85 ? -6.958 -10.127 0.494 1.00 62.91 85 GLU A CA 1
ATOM 702 C C . GLU A 1 85 ? -8.148 -9.692 1.359 1.00 62.91 85 GLU A C 1
ATOM 704 O O . GLU A 1 85 ? -8.844 -10.531 1.924 1.00 62.91 85 GLU A O 1
ATOM 709 N N . GLN A 1 86 ? -8.460 -8.394 1.374 1.00 54.00 86 GLN A N 1
ATOM 710 C CA . GLN A 1 86 ? -9.689 -7.877 1.981 1.00 54.00 86 GLN A CA 1
ATOM 711 C C . GLN A 1 86 ? -10.948 -8.242 1.170 1.00 54.00 86 GLN A C 1
ATOM 713 O O . GLN A 1 86 ? -12.034 -8.324 1.738 1.00 54.00 86 GLN A O 1
ATOM 718 N N . LYS A 1 87 ? -10.818 -8.521 -0.141 1.00 52.38 87 LYS A N 1
ATOM 719 C CA . LYS A 1 87 ? -11.919 -8.771 -1.097 1.00 52.38 87 LYS A CA 1
ATOM 720 C C . LYS A 1 87 ? -12.657 -10.124 -0.973 1.00 52.38 87 LYS A C 1
ATOM 722 O O . LYS A 1 87 ? -13.545 -10.408 -1.779 1.00 52.38 87 LYS A O 1
ATOM 727 N N . GLY A 1 88 ? -12.396 -10.929 0.059 1.00 57.62 88 GLY A N 1
ATOM 728 C CA . GLY A 1 88 ? -13.355 -11.951 0.495 1.00 57.62 88 GLY A CA 1
ATOM 729 C C . GLY A 1 88 ? -14.351 -11.367 1.498 1.00 57.62 88 GLY A C 1
ATOM 730 O O . GLY A 1 88 ? -13.988 -11.234 2.661 1.00 57.62 88 GLY A O 1
ATOM 731 N N . LYS A 1 89 ? -15.593 -11.046 1.093 1.00 59.62 89 LYS A N 1
ATOM 732 C CA . LYS A 1 89 ? -16.607 -10.463 2.005 1.00 59.62 89 LYS A CA 1
ATOM 733 C C . LYS A 1 89 ? -16.833 -11.349 3.233 1.00 59.62 89 LYS A C 1
ATOM 735 O O . LYS A 1 89 ? -16.935 -10.857 4.349 1.00 59.62 89 LYS A O 1
ATOM 740 N N . ASP A 1 90 ? -16.789 -12.661 3.023 1.00 65.56 90 ASP A N 1
ATOM 741 C CA . ASP A 1 90 ? -16.956 -13.671 4.072 1.00 65.56 90 ASP A CA 1
ATOM 742 C C . ASP A 1 90 ? -15.737 -13.796 5.007 1.00 65.56 90 ASP A C 1
ATOM 744 O O . ASP A 1 90 ? -15.791 -14.519 5.997 1.00 65.56 90 ASP A O 1
ATOM 748 N N . ARG A 1 91 ? -14.620 -13.121 4.697 1.00 77.81 91 ARG A N 1
ATOM 749 C CA . ARG A 1 91 ? -13.348 -13.212 5.433 1.00 77.81 91 ARG A CA 1
ATOM 750 C C . ARG A 1 91 ? -12.827 -11.866 5.926 1.00 77.81 91 ARG A C 1
ATOM 752 O O . ARG A 1 91 ? -11.717 -11.811 6.448 1.00 77.81 91 ARG A O 1
ATOM 759 N N . GLU A 1 92 ? -13.613 -10.797 5.812 1.00 82.44 92 GLU A N 1
ATOM 760 C CA . GLU A 1 92 ? -13.251 -9.478 6.348 1.00 82.44 92 GLU A CA 1
ATOM 761 C C . GLU A 1 92 ? -12.920 -9.568 7.848 1.00 82.44 92 GLU A C 1
ATOM 763 O O . GLU A 1 92 ? -11.888 -9.068 8.293 1.00 82.44 92 GLU A O 1
ATOM 768 N N . ARG A 1 93 ? -13.717 -10.341 8.599 1.00 89.25 93 ARG A N 1
ATOM 769 C CA . ARG A 1 93 ? -13.464 -10.673 10.008 1.00 89.25 93 ARG A CA 1
ATOM 770 C C . ARG A 1 93 ? -12.095 -11.325 10.227 1.00 89.25 93 ARG A C 1
ATOM 772 O O . ARG A 1 93 ? -11.358 -10.909 11.114 1.00 89.25 93 ARG A O 1
ATOM 779 N N . ASP A 1 94 ? -11.745 -12.331 9.426 1.00 88.12 94 ASP A N 1
ATOM 780 C CA . ASP A 1 94 ? -10.466 -13.044 9.553 1.00 88.12 94 ASP A CA 1
ATOM 781 C C . ASP A 1 94 ? -9.275 -12.130 9.233 1.00 88.12 94 ASP A C 1
ATOM 783 O O . ASP A 1 94 ? -8.243 -12.192 9.901 1.00 88.12 94 ASP A O 1
ATOM 787 N N . ALA A 1 95 ? -9.414 -11.264 8.224 1.00 83.94 95 ALA A N 1
ATOM 788 C CA . ALA A 1 95 ? -8.390 -10.288 7.868 1.00 83.94 95 ALA A CA 1
ATOM 789 C C . ALA A 1 95 ? -8.165 -9.284 9.008 1.00 83.94 95 ALA A C 1
ATOM 791 O O . ALA A 1 95 ? -7.024 -9.027 9.398 1.00 83.94 95 ALA A O 1
ATOM 792 N N . PHE A 1 96 ? -9.252 -8.766 9.583 1.00 91.00 96 PHE A N 1
ATOM 793 C CA . PHE A 1 96 ? -9.222 -7.878 10.740 1.00 91.00 96 PHE A CA 1
ATOM 794 C C . PHE A 1 96 ? -8.537 -8.535 11.936 1.00 91.00 96 PHE A C 1
ATOM 796 O O . PHE A 1 96 ? -7.576 -7.969 12.460 1.00 91.00 96 PHE A O 1
ATOM 803 N N . GLU A 1 97 ? -8.969 -9.742 12.311 1.00 93.19 97 GLU A N 1
ATOM 804 C CA . GLU A 1 97 ? -8.395 -10.532 13.403 1.00 93.19 97 GLU A CA 1
ATOM 805 C C . GLU A 1 97 ? -6.894 -10.764 13.198 1.00 93.19 97 GLU A C 1
ATOM 807 O O . GLU A 1 97 ? -6.092 -10.501 14.099 1.00 93.19 97 GLU A O 1
ATOM 812 N N . HIS A 1 98 ? -6.495 -11.189 11.996 1.00 86.25 98 HIS A N 1
ATOM 813 C CA . HIS A 1 98 ? -5.098 -11.422 11.653 1.00 86.25 98 HIS A CA 1
ATOM 814 C C . HIS A 1 98 ? -4.252 -10.160 11.852 1.00 86.25 98 HIS A C 1
ATOM 816 O O . HIS A 1 98 ? -3.237 -10.208 12.548 1.00 86.25 98 HIS A O 1
ATOM 822 N N . ILE A 1 99 ? -4.681 -9.022 11.299 1.00 82.50 99 ILE A N 1
ATOM 823 C CA . ILE A 1 99 ? -3.939 -7.758 11.371 1.00 82.50 99 ILE A CA 1
ATOM 824 C C . ILE A 1 99 ? -3.762 -7.305 12.824 1.00 82.50 99 ILE A C 1
ATOM 826 O O . ILE A 1 99 ? -2.637 -7.025 13.247 1.00 82.50 99 ILE A O 1
ATOM 830 N N . VAL A 1 100 ? -4.841 -7.253 13.612 1.00 88.44 100 VAL A N 1
ATOM 831 C CA . VAL A 1 100 ? -4.748 -6.755 14.995 1.00 88.44 100 VAL A CA 1
ATOM 832 C C . VAL A 1 100 ? -3.979 -7.710 15.909 1.00 88.44 100 VAL A C 1
ATOM 834 O O . VAL A 1 100 ? -3.384 -7.256 16.887 1.00 88.44 100 VAL A O 1
ATOM 837 N N . THR A 1 101 ? -3.931 -9.001 15.567 1.00 88.69 101 THR A N 1
ATOM 838 C CA . THR A 1 101 ? -3.123 -10.010 16.267 1.00 88.69 101 THR A CA 1
ATOM 839 C C . THR A 1 101 ? -1.638 -9.866 15.940 1.00 88.69 101 THR A C 1
ATOM 841 O O . THR A 1 101 ? -0.810 -9.879 16.850 1.00 88.69 101 THR A O 1
ATOM 844 N N . GLN A 1 102 ? -1.288 -9.689 14.659 1.00 84.12 102 GLN A N 1
ATOM 845 C CA . GLN A 1 102 ? 0.099 -9.466 14.228 1.00 84.12 102 GLN A CA 1
ATOM 846 C C . GLN A 1 102 ? 0.678 -8.179 14.829 1.00 84.12 102 GLN A C 1
ATOM 848 O O . GLN A 1 102 ? 1.827 -8.157 15.265 1.00 84.12 102 GLN A O 1
ATOM 853 N N . PHE A 1 103 ? -0.130 -7.121 14.906 1.00 85.38 103 PHE A N 1
ATOM 854 C CA . PHE A 1 103 ? 0.258 -5.824 15.461 1.00 85.38 103 PHE A CA 1
ATOM 855 C C . PHE A 1 103 ? -0.395 -5.574 16.827 1.00 85.38 103 PHE A C 1
ATOM 857 O O . PHE A 1 103 ? -0.997 -4.527 17.064 1.00 85.38 103 PHE A O 1
ATOM 864 N N . SER A 1 104 ? -0.308 -6.540 17.743 1.00 91.00 104 SER A N 1
ATOM 865 C CA . SER A 1 104 ? -0.972 -6.478 19.055 1.00 91.00 104 SER A CA 1
ATOM 866 C C . SER A 1 104 ? -0.357 -5.470 20.034 1.00 91.00 104 SER A C 1
ATOM 868 O O . SER A 1 104 ? -1.071 -4.924 20.870 1.00 91.00 104 SER A O 1
ATOM 870 N N . SER A 1 105 ? 0.943 -5.179 19.916 1.00 87.44 105 SER A N 1
ATOM 871 C CA . SER A 1 105 ? 1.686 -4.316 20.856 1.00 87.44 105 SER A CA 1
ATOM 872 C C . SER A 1 105 ? 2.002 -2.913 20.328 1.00 87.44 105 SER A C 1
ATOM 874 O O . SER A 1 105 ? 2.754 -2.179 20.962 1.00 87.44 105 SER A O 1
ATOM 876 N N . VAL A 1 106 ? 1.460 -2.531 19.170 1.00 81.56 106 VAL A N 1
ATOM 877 C CA . VAL A 1 106 ? 1.646 -1.197 18.573 1.00 81.56 106 VAL A CA 1
ATOM 878 C C . VAL A 1 106 ? 0.310 -0.627 18.084 1.00 81.56 106 VAL A C 1
ATOM 880 O O . VAL A 1 106 ? -0.613 -1.401 17.818 1.00 81.56 106 VAL A O 1
ATOM 883 N N . PRO A 1 107 ? 0.171 0.704 17.926 1.00 87.75 107 PRO A N 1
ATOM 884 C CA . PRO A 1 107 ? -1.024 1.286 17.326 1.00 87.75 107 PRO A CA 1
ATOM 885 C C . PRO A 1 107 ? -1.198 0.811 15.878 1.00 87.75 107 PRO A C 1
ATOM 887 O O . PRO A 1 107 ? -0.332 1.039 15.020 1.00 87.75 107 PRO A O 1
ATOM 890 N N . VAL A 1 108 ? -2.343 0.204 15.575 1.00 87.06 108 VAL A N 1
ATOM 891 C CA . VAL A 1 108 ? -2.647 -0.347 14.249 1.00 87.06 108 VAL A CA 1
ATOM 892 C C . VAL A 1 108 ? -3.872 0.342 13.669 1.00 87.06 108 VAL A C 1
ATOM 894 O O . VAL A 1 108 ? -4.891 0.465 14.337 1.00 87.06 108 VAL A O 1
ATOM 897 N N . SER A 1 109 ? -3.762 0.822 12.429 1.00 88.00 109 SER A N 1
ATOM 898 C CA . SER A 1 109 ? -4.895 1.408 11.712 1.00 88.00 109 SER A CA 1
ATOM 899 C C . SER A 1 109 ? -5.416 0.416 10.688 1.00 88.00 109 SER A C 1
ATOM 901 O O . SER A 1 109 ? -4.616 -0.144 9.938 1.00 88.00 109 SER A O 1
ATOM 903 N N . VAL A 1 110 ? -6.730 0.194 10.674 1.00 87.19 110 VAL A N 1
ATOM 904 C CA . VAL A 1 110 ? -7.376 -0.781 9.789 1.00 87.19 110 VAL A CA 1
ATOM 905 C C . VAL A 1 110 ? -8.490 -0.099 9.007 1.00 87.19 110 VAL A C 1
ATOM 907 O O . VAL A 1 110 ? -9.464 0.385 9.592 1.00 87.19 110 VAL A O 1
ATOM 910 N N . VAL A 1 111 ? -8.328 -0.065 7.682 1.00 88.50 111 VAL A N 1
ATOM 911 C CA . VAL A 1 111 ? -9.372 0.390 6.757 1.00 88.50 111 VAL A CA 1
ATOM 912 C C . VAL A 1 111 ? -10.564 -0.547 6.904 1.00 88.50 111 VAL A C 1
ATOM 914 O O . VAL A 1 111 ? -10.414 -1.757 6.757 1.00 88.50 111 VAL A O 1
ATOM 917 N N . SER A 1 112 ? -11.712 -0.001 7.296 1.00 88.75 112 SER A N 1
ATOM 918 C CA . SER A 1 112 ? -12.873 -0.794 7.730 1.00 88.75 112 SER A CA 1
ATOM 919 C C . SER A 1 112 ? -14.097 -0.615 6.835 1.00 88.75 112 SER A C 1
ATOM 921 O O . SER A 1 112 ? -15.175 -1.068 7.185 1.00 88.75 112 SER A O 1
ATOM 923 N N . ASP A 1 113 ? -13.956 0.049 5.693 1.00 87.19 113 ASP A N 1
ATOM 924 C CA . ASP A 1 113 ? -15.034 0.330 4.745 1.00 87.19 113 ASP A CA 1
ATOM 925 C C . ASP A 1 113 ? -14.854 -0.395 3.403 1.00 87.19 113 ASP A C 1
ATOM 927 O O . ASP A 1 113 ? -15.439 -0.002 2.398 1.00 87.19 113 ASP A O 1
ATOM 931 N N . SER A 1 114 ? -14.094 -1.498 3.398 1.00 80.19 114 SER A N 1
ATOM 932 C CA . SER A 1 114 ? -13.905 -2.352 2.216 1.00 80.19 114 SER A CA 1
ATOM 933 C C . SER A 1 114 ? -15.230 -2.830 1.602 1.00 80.19 114 SER A C 1
ATOM 935 O O . SER A 1 114 ? -15.303 -3.024 0.387 1.00 80.19 114 SER A O 1
ATOM 937 N N . TYR A 1 115 ? -16.281 -2.989 2.419 1.00 83.38 115 TYR A N 1
ATOM 938 C CA . TYR A 1 115 ? -17.648 -3.265 1.953 1.00 83.38 115 TYR A CA 1
ATOM 939 C C . TYR A 1 115 ? -18.703 -2.384 2.611 1.00 83.38 115 TYR A C 1
ATOM 941 O O . TYR A 1 115 ? -19.545 -1.817 1.919 1.00 83.38 115 TYR A O 1
ATOM 949 N N . ASP A 1 116 ? -18.707 -2.337 3.945 1.00 89.38 116 ASP A N 1
ATOM 950 C CA . ASP A 1 116 ? -19.683 -1.591 4.735 1.00 89.38 116 ASP A CA 1
ATOM 951 C C . ASP A 1 116 ? -19.070 -1.235 6.093 1.00 89.38 116 ASP A C 1
ATOM 953 O O . ASP A 1 116 ? -18.976 -2.070 6.998 1.00 89.38 116 ASP A O 1
ATOM 957 N N . ILE A 1 117 ? -18.679 0.032 6.231 1.00 93.56 117 ILE A N 1
ATOM 958 C CA . ILE A 1 117 ? -18.075 0.572 7.451 1.00 93.56 117 ILE A CA 1
ATOM 959 C C . ILE A 1 117 ? -18.951 0.404 8.687 1.00 93.56 117 ILE A C 1
ATOM 961 O O . ILE A 1 117 ? -18.445 0.184 9.790 1.00 93.56 117 ILE A O 1
ATOM 965 N N . TYR A 1 118 ? -20.269 0.500 8.526 1.00 95.75 118 TYR A N 1
ATOM 966 C CA . TYR A 1 118 ? -21.194 0.440 9.646 1.00 95.75 118 TYR A CA 1
ATOM 967 C C . TYR A 1 118 ? -21.318 -0.997 10.139 1.00 95.75 118 TYR A C 1
ATOM 969 O O . TYR A 1 118 ? -21.219 -1.228 11.342 1.00 95.75 118 TYR A O 1
ATOM 977 N N . ASN A 1 119 ? -21.426 -1.964 9.225 1.00 93.50 119 ASN A N 1
ATOM 978 C CA . ASN A 1 119 ? -21.394 -3.384 9.572 1.00 93.50 119 ASN A CA 1
ATOM 979 C C . ASN A 1 119 ? -20.053 -3.786 10.208 1.00 93.50 119 ASN A C 1
ATOM 981 O O . ASN A 1 119 ? -20.041 -4.466 11.235 1.00 93.50 119 ASN A O 1
ATOM 985 N N . ALA A 1 120 ? -18.929 -3.335 9.645 1.00 94.19 120 ALA A N 1
ATOM 986 C CA . ALA A 1 120 ? -17.603 -3.597 10.196 1.00 94.19 120 ALA A CA 1
ATOM 987 C C . ALA A 1 120 ? -17.471 -3.081 11.638 1.00 94.19 120 ALA A C 1
ATOM 989 O O . ALA A 1 120 ? -17.012 -3.807 12.517 1.00 94.19 120 ALA A O 1
ATOM 990 N N . CYS A 1 121 ? -17.932 -1.858 11.915 1.00 97.00 121 CYS A N 1
ATOM 991 C CA . CYS A 1 121 ? -17.906 -1.294 13.265 1.00 97.00 121 CYS A CA 1
ATOM 992 C C . CYS A 1 121 ? -18.904 -1.977 14.211 1.00 97.00 121 CYS A C 1
ATOM 994 O O . CYS A 1 121 ? -18.566 -2.261 15.359 1.00 97.00 121 CYS A O 1
ATOM 996 N N . GLU A 1 122 ? -20.129 -2.241 13.756 1.00 96.62 122 GLU A N 1
ATOM 997 C CA . GLU A 1 122 ? -21.206 -2.732 14.614 1.00 96.62 122 GLU A CA 1
ATOM 998 C C . GLU A 1 122 ? -21.073 -4.223 14.935 1.00 96.62 122 GLU A C 1
ATOM 1000 O O . GLU A 1 122 ? -21.272 -4.608 16.090 1.00 96.62 122 GLU A O 1
ATOM 1005 N N . LYS A 1 123 ? -20.786 -5.047 13.922 1.00 95.81 123 LYS A N 1
ATOM 1006 C CA . LYS A 1 123 ? -20.819 -6.514 13.992 1.00 95.81 123 LYS A CA 1
ATOM 1007 C C . LYS A 1 123 ? -19.434 -7.114 14.140 1.00 95.81 123 LYS A C 1
ATOM 1009 O O . LYS A 1 123 ? -19.218 -7.932 15.023 1.00 95.81 123 LYS A O 1
ATOM 1014 N N . ILE A 1 124 ? -18.463 -6.659 13.355 1.00 95.44 124 ILE A N 1
ATOM 1015 C CA . ILE A 1 124 ? -17.129 -7.264 13.406 1.00 95.44 124 ILE A CA 1
ATOM 1016 C C . ILE A 1 124 ? -16.349 -6.731 14.611 1.00 95.44 124 ILE A C 1
ATOM 1018 O O . ILE A 1 124 ? -16.003 -7.489 15.512 1.00 95.44 124 ILE A O 1
ATOM 1022 N N . TRP A 1 125 ? -16.106 -5.421 14.683 1.00 97.62 125 TRP A N 1
ATOM 1023 C CA . TRP A 1 125 ? -15.371 -4.823 15.800 1.00 97.62 125 TRP A CA 1
ATOM 1024 C C . TRP A 1 125 ? -16.185 -4.803 17.095 1.00 97.62 125 TRP A C 1
ATOM 1026 O O . TRP A 1 125 ? -15.651 -5.103 18.159 1.00 97.62 125 TRP A O 1
ATOM 1036 N N . GLY A 1 126 ? -17.470 -4.450 17.011 1.00 96.81 126 GLY A N 1
ATOM 1037 C CA . GLY A 1 126 ? -18.348 -4.279 18.168 1.00 96.81 126 GLY A CA 1
ATOM 1038 C C . GLY A 1 126 ? -18.941 -5.567 18.751 1.00 96.81 126 GLY A C 1
ATOM 1039 O O . GLY A 1 126 ? -19.462 -5.516 19.868 1.00 96.81 126 GLY A O 1
ATOM 1040 N N . GLU A 1 127 ? -18.880 -6.699 18.038 1.00 96.25 127 GLU A N 1
ATOM 1041 C CA . GLU A 1 127 ? -19.361 -8.007 18.518 1.00 96.25 127 GLU A CA 1
ATOM 1042 C C . GLU A 1 127 ? -18.265 -9.080 18.367 1.00 96.25 127 GLU A C 1
ATOM 1044 O O . GLU A 1 127 ? -17.656 -9.453 19.371 1.00 96.25 127 GLU A O 1
ATOM 1049 N N . ASP A 1 128 ? -17.959 -9.529 17.146 1.00 96.06 128 ASP A N 1
ATOM 1050 C CA . ASP A 1 128 ? -17.131 -10.725 16.891 1.00 96.06 128 ASP A CA 1
ATOM 1051 C C . ASP A 1 128 ? -15.700 -10.636 17.443 1.00 96.06 128 ASP A C 1
ATOM 1053 O O . ASP A 1 128 ? -15.195 -11.584 18.044 1.00 96.06 128 ASP A O 1
ATOM 1057 N N . LEU A 1 129 ? -15.033 -9.498 17.236 1.00 97.12 129 LEU A N 1
ATOM 1058 C CA . LEU A 1 129 ? -13.643 -9.252 17.637 1.00 97.12 129 LEU A CA 1
ATOM 1059 C C . LEU A 1 129 ? -13.533 -8.353 18.871 1.00 97.12 129 LEU A C 1
ATOM 1061 O O . LEU A 1 129 ? -12.430 -7.962 19.256 1.00 97.12 129 LEU A O 1
ATOM 1065 N N . ARG A 1 130 ? -14.657 -8.029 19.516 1.00 97.56 130 ARG A N 1
ATOM 1066 C CA . ARG A 1 130 ? -14.714 -7.063 20.619 1.00 97.56 130 ARG A CA 1
ATOM 1067 C C . ARG A 1 130 ? -13.734 -7.389 21.742 1.00 97.56 130 ARG A C 1
ATOM 1069 O O . ARG A 1 130 ? -13.005 -6.506 22.185 1.00 97.56 130 ARG A O 1
ATOM 1076 N N . SER A 1 131 ? -13.692 -8.648 22.176 1.00 97.06 131 SER A N 1
ATOM 1077 C CA . SER A 1 131 ? -12.819 -9.099 23.267 1.00 97.06 131 SER A CA 1
ATOM 1078 C C . SER A 1 131 ? -11.337 -8.884 22.951 1.00 97.06 131 SER A C 1
ATOM 1080 O O . SER A 1 131 ? -10.566 -8.476 23.819 1.00 97.06 131 SER A O 1
ATOM 1082 N N . LEU A 1 132 ? -10.946 -9.091 21.692 1.00 96.56 132 LEU A N 1
ATOM 1083 C CA . LEU A 1 132 ? -9.589 -8.847 21.222 1.00 96.56 132 LEU A CA 1
ATOM 1084 C C . LEU A 1 132 ? -9.244 -7.358 21.293 1.00 96.56 132 LEU A C 1
ATOM 1086 O O . LEU A 1 132 ? -8.132 -7.018 21.687 1.00 96.56 132 LEU A O 1
ATOM 1090 N N . ILE A 1 133 ? -10.194 -6.475 20.977 1.00 97.25 133 ILE A N 1
ATOM 1091 C CA . ILE A 1 133 ? -9.999 -5.020 21.044 1.00 97.25 133 ILE A CA 1
ATOM 1092 C C . ILE A 1 133 ? -9.942 -4.520 22.489 1.00 97.25 133 ILE A C 1
ATOM 1094 O O . ILE A 1 133 ? -9.040 -3.754 22.821 1.00 97.25 133 ILE A O 1
ATOM 1098 N N . GLU A 1 134 ? -10.833 -4.996 23.360 1.00 97.44 134 GLU A N 1
ATOM 1099 C CA . GLU A 1 134 ? -10.845 -4.644 24.789 1.00 97.44 134 GLU A CA 1
ATOM 1100 C C . GLU A 1 134 ? -9.575 -5.110 25.525 1.00 97.44 134 GLU A C 1
ATOM 1102 O O . GLU A 1 134 ? -9.200 -4.522 26.536 1.00 97.44 134 GLU A O 1
ATOM 1107 N N . SER A 1 135 ? -8.884 -6.133 25.008 1.00 96.69 135 SER A N 1
ATOM 1108 C CA . SER A 1 135 ? -7.623 -6.637 25.572 1.00 96.69 135 SER A CA 1
ATOM 1109 C C . SER A 1 135 ? -6.381 -5.806 25.221 1.00 96.69 135 SER A C 1
ATOM 1111 O O . SER A 1 135 ? -5.294 -6.076 25.737 1.00 96.69 135 SER A O 1
ATOM 1113 N N . ARG A 1 136 ? -6.502 -4.818 24.324 1.00 96.50 136 ARG A N 1
ATOM 1114 C CA . ARG A 1 136 ? -5.357 -4.029 23.849 1.00 96.50 136 ARG A CA 1
ATOM 1115 C C . ARG A 1 136 ? -4.943 -2.961 24.862 1.00 96.50 136 ARG A C 1
ATOM 1117 O O . ARG A 1 136 ? -5.757 -2.445 25.624 1.00 96.50 136 ARG A O 1
ATOM 1124 N N . SER A 1 137 ? -3.666 -2.582 24.816 1.00 95.50 137 SER A N 1
ATOM 1125 C CA . SER A 1 137 ? -3.130 -1.488 25.633 1.00 95.50 137 SER A CA 1
ATOM 1126 C C . SER A 1 137 ? -3.518 -0.113 25.087 1.00 95.50 137 SER A C 1
ATOM 1128 O O . SER A 1 137 ? -3.705 0.053 23.879 1.00 95.50 137 SER A O 1
ATOM 1130 N N . ALA A 1 138 ? -3.533 0.898 25.958 1.00 92.88 138 ALA A N 1
ATOM 1131 C CA . ALA A 1 138 ? -3.711 2.304 25.580 1.00 92.88 138 ALA A CA 1
ATOM 1132 C C . ALA A 1 138 ? -2.607 2.815 24.631 1.00 92.88 138 ALA A C 1
ATOM 1134 O O . ALA A 1 138 ? -2.843 3.702 23.816 1.00 92.88 138 ALA A O 1
ATOM 1135 N N . GLU A 1 139 ? -1.407 2.235 24.705 1.00 91.69 139 GLU A N 1
ATOM 1136 C CA . GLU A 1 139 ? -0.255 2.532 23.846 1.00 91.69 139 GLU A CA 1
ATOM 1137 C C . GLU A 1 139 ? -0.308 1.785 22.506 1.00 91.69 139 GLU A C 1
ATOM 1139 O O . GLU A 1 139 ? 0.493 2.054 21.612 1.00 91.69 139 GLU A O 1
ATOM 1144 N N . ALA A 1 140 ? -1.246 0.847 22.351 1.00 91.00 140 ALA A N 1
ATOM 1145 C CA . ALA A 1 140 ? -1.408 0.022 21.162 1.00 91.00 140 ALA A CA 1
ATOM 1146 C C . ALA A 1 140 ? -2.867 -0.015 20.669 1.00 91.00 140 ALA A C 1
ATOM 1148 O O . ALA A 1 140 ? -3.390 -1.104 20.415 1.00 91.00 140 ALA A O 1
ATOM 1149 N N . PRO A 1 141 ? -3.557 1.129 20.509 1.00 94.31 141 PRO A N 1
ATOM 1150 C CA . PRO A 1 141 ? -4.969 1.132 20.161 1.00 94.31 141 PRO A CA 1
ATOM 1151 C C . PRO A 1 141 ? -5.223 0.571 18.759 1.00 94.31 141 PRO A C 1
ATOM 1153 O O . PRO A 1 141 ? -4.386 0.687 17.855 1.00 94.31 141 PRO A O 1
ATOM 1156 N N . LEU A 1 142 ? -6.416 0.007 18.569 1.00 95.75 142 LEU A N 1
ATOM 1157 C CA . LEU A 1 142 ? -7.008 -0.122 17.242 1.00 95.75 142 LEU A CA 1
ATOM 1158 C C . LEU A 1 142 ? -7.468 1.265 16.781 1.00 95.75 142 LEU A C 1
ATOM 1160 O O . LEU A 1 142 ? -8.183 1.964 17.495 1.00 95.75 142 LEU A O 1
ATOM 1164 N N . ILE A 1 143 ? -7.097 1.642 15.565 1.00 94.00 143 ILE A N 1
ATOM 1165 C CA . ILE A 1 143 ? -7.519 2.883 14.925 1.00 94.00 143 ILE A CA 1
ATOM 1166 C C . ILE A 1 143 ? -8.378 2.522 13.707 1.00 94.00 143 ILE A C 1
ATOM 1168 O O . ILE A 1 143 ? -7.857 2.192 12.638 1.00 94.00 143 ILE A O 1
ATOM 1172 N N . ILE A 1 144 ? -9.698 2.561 13.867 1.00 94.50 144 ILE A N 1
ATOM 1173 C CA . ILE A 1 144 ? -10.652 2.284 12.788 1.00 94.50 144 ILE A CA 1
ATOM 1174 C C . ILE A 1 144 ? -10.565 3.407 11.757 1.00 94.50 144 ILE A C 1
ATOM 1176 O O . ILE A 1 144 ? -10.658 4.585 12.104 1.00 94.50 144 ILE A O 1
ATOM 1180 N N . ARG A 1 145 ? -10.379 3.044 10.487 1.00 91.88 145 ARG A N 1
ATOM 1181 C CA . ARG A 1 145 ? -10.224 3.998 9.390 1.00 91.88 145 ARG A CA 1
ATOM 1182 C C . ARG A 1 145 ? -11.356 3.854 8.366 1.00 91.88 145 ARG A C 1
ATOM 1184 O O . ARG A 1 145 ? -11.301 2.933 7.556 1.00 91.88 145 ARG A O 1
ATOM 1191 N N . PRO A 1 146 ? -12.376 4.723 8.386 1.00 89.69 146 PRO A N 1
ATOM 1192 C CA . PRO A 1 146 ? -13.188 4.991 7.199 1.00 89.69 146 PRO A CA 1
ATOM 1193 C C . PRO A 1 146 ? -12.362 5.696 6.106 1.00 89.69 146 PRO A C 1
ATOM 1195 O O . PRO A 1 146 ? -11.535 6.562 6.412 1.00 89.69 146 PRO A O 1
ATOM 1198 N N . ASP A 1 147 ? -12.597 5.338 4.843 1.00 84.69 147 ASP A N 1
ATOM 1199 C CA . ASP A 1 147 ? -11.872 5.850 3.671 1.00 84.69 147 ASP A CA 1
ATOM 1200 C C . ASP A 1 147 ? -12.815 6.167 2.483 1.00 84.69 147 ASP A C 1
ATOM 1202 O O . ASP A 1 147 ? -12.375 6.262 1.341 1.00 84.69 147 ASP A O 1
ATOM 1206 N N . SER A 1 148 ? -14.117 6.339 2.744 1.00 81.19 148 SER A N 1
ATOM 1207 C CA . SER A 1 148 ? -15.134 6.697 1.751 1.00 81.19 148 SER A CA 1
ATOM 1208 C C . SER A 1 148 ? -16.375 7.352 2.383 1.00 81.19 148 SER A C 1
ATOM 1210 O O . SER A 1 148 ? -16.641 7.238 3.586 1.00 81.19 148 SER A O 1
ATOM 1212 N N . GLY A 1 149 ? -17.169 8.039 1.554 1.00 86.50 149 GLY A N 1
ATOM 1213 C CA . GLY A 1 149 ? -18.409 8.717 1.956 1.00 86.50 149 GLY A CA 1
ATOM 1214 C C . GLY A 1 149 ? -18.208 10.175 2.385 1.00 86.50 149 GLY A C 1
ATOM 1215 O O . GLY A 1 149 ? -17.135 10.743 2.212 1.00 86.50 149 GLY A O 1
ATOM 1216 N N . ASN A 1 150 ? -19.257 10.813 2.922 1.00 91.69 150 ASN A N 1
ATOM 1217 C CA . ASN A 1 150 ? -19.125 12.167 3.469 1.00 91.69 150 ASN A CA 1
ATOM 1218 C C . ASN A 1 150 ? -18.294 12.113 4.770 1.00 91.69 150 ASN A C 1
ATOM 1220 O O . ASN A 1 150 ? -18.699 11.403 5.694 1.00 91.69 150 ASN A O 1
ATOM 1224 N N . PRO A 1 151 ? -17.172 12.852 4.883 1.00 89.12 151 PRO A N 1
ATOM 1225 C CA . PRO A 1 151 ? -16.266 12.720 6.024 1.00 89.12 151 PRO A CA 1
ATOM 1226 C C . PRO A 1 151 ? -16.926 12.975 7.386 1.00 89.12 151 PRO A C 1
ATOM 1228 O O . PRO A 1 151 ? -16.735 12.197 8.320 1.00 89.12 151 PRO A O 1
ATOM 1231 N N . LEU A 1 152 ? -17.732 14.035 7.506 1.00 91.62 152 LEU A N 1
ATOM 1232 C CA . LEU A 1 152 ? -18.398 14.392 8.759 1.00 91.62 152 LEU A CA 1
ATOM 1233 C C . LEU A 1 152 ? -19.458 13.352 9.143 1.00 91.62 152 LEU A C 1
ATOM 1235 O O . LEU A 1 152 ? -19.433 12.827 10.260 1.00 91.62 152 LEU A O 1
ATOM 1239 N N . ASP A 1 153 ? -20.361 13.028 8.217 1.00 93.94 153 ASP A N 1
ATOM 1240 C CA . ASP A 1 153 ? -21.463 12.098 8.479 1.00 93.94 153 ASP A CA 1
ATOM 1241 C C . ASP A 1 153 ? -20.942 10.699 8.827 1.00 93.94 153 ASP A C 1
ATOM 1243 O O . ASP A 1 153 ? -21.439 10.048 9.753 1.00 93.94 153 ASP A O 1
ATOM 1247 N N . THR A 1 154 ? -19.907 10.241 8.115 1.00 93.75 154 THR A N 1
ATOM 1248 C CA . THR A 1 154 ? -19.273 8.945 8.362 1.00 93.75 154 THR A CA 1
ATOM 1249 C C . THR A 1 154 ? -18.628 8.907 9.743 1.00 93.75 154 THR A C 1
ATOM 1251 O O . THR A 1 154 ? -18.907 7.975 10.500 1.00 93.75 154 THR A O 1
ATOM 1254 N N . VAL A 1 155 ? -17.831 9.915 10.120 1.00 93.94 155 VAL A N 1
ATOM 1255 C CA . VAL A 1 155 ? -17.191 9.970 11.446 1.00 93.94 155 VAL A CA 1
ATOM 1256 C C . VAL A 1 155 ? -18.234 9.965 12.561 1.00 93.94 155 VAL A C 1
ATOM 1258 O O . VAL A 1 155 ? -18.126 9.161 13.489 1.00 93.94 155 VAL A O 1
ATOM 1261 N N . LEU A 1 156 ? -19.270 10.804 12.469 1.00 95.19 156 LEU A N 1
ATOM 1262 C CA . LEU A 1 156 ? -20.317 10.874 13.492 1.00 95.19 156 LEU A CA 1
ATOM 1263 C C . LEU A 1 156 ? -21.057 9.546 13.649 1.00 95.19 156 LEU A C 1
ATOM 1265 O O . LEU A 1 156 ? -21.266 9.080 14.770 1.00 95.19 156 LEU A O 1
ATOM 1269 N N . LYS A 1 157 ? -21.422 8.911 12.533 1.00 96.56 157 LYS A N 1
ATOM 1270 C CA . LYS A 1 157 ? -22.146 7.640 12.557 1.00 96.56 157 LYS A CA 1
ATOM 1271 C C . LYS A 1 157 ? -21.277 6.489 13.064 1.00 96.56 157 LYS A C 1
ATOM 1273 O O . LYS A 1 157 ? -21.772 5.656 13.820 1.00 96.56 157 LYS A O 1
ATOM 1278 N N . VAL A 1 158 ? -19.990 6.457 12.714 1.00 96.62 158 VAL A N 1
ATOM 1279 C CA . VAL A 1 158 ? -19.034 5.484 13.266 1.00 96.62 158 VAL A CA 1
ATOM 1280 C C . VAL A 1 158 ? -18.899 5.665 14.777 1.00 96.62 158 VAL A C 1
ATOM 1282 O O . VAL A 1 158 ? -19.047 4.692 15.509 1.00 96.62 158 VAL A O 1
ATOM 1285 N N . LEU A 1 159 ? -18.691 6.891 15.266 1.00 96.38 159 LEU A N 1
ATOM 1286 C CA . LEU A 1 159 ? -18.598 7.162 16.706 1.00 96.38 159 LEU A CA 1
ATOM 1287 C C . LEU A 1 159 ? -19.869 6.732 17.455 1.00 96.38 159 LEU A C 1
ATOM 1289 O O . LEU A 1 159 ? -19.781 6.136 18.527 1.00 96.38 159 LEU A O 1
ATOM 1293 N N . GLU A 1 160 ? -21.045 6.974 16.873 1.00 97.06 160 GLU A N 1
ATOM 1294 C CA . GLU A 1 160 ? -22.322 6.544 17.445 1.00 97.06 160 GLU A CA 1
ATOM 1295 C C . GLU A 1 160 ? -22.425 5.015 17.560 1.00 97.06 160 GLU A C 1
ATOM 1297 O O . GLU A 1 160 ? -22.817 4.507 18.609 1.00 97.06 160 GLU A O 1
ATOM 1302 N N . ILE A 1 161 ? -22.008 4.274 16.529 1.00 97.44 161 ILE A N 1
ATOM 1303 C CA . ILE A 1 161 ? -21.961 2.802 16.552 1.00 97.44 161 ILE A CA 1
ATOM 1304 C C . ILE A 1 161 ? -20.956 2.298 17.598 1.00 97.44 161 ILE A C 1
ATOM 1306 O O . ILE A 1 161 ? -21.228 1.336 18.320 1.00 97.44 161 ILE A O 1
ATOM 1310 N N . LEU A 1 162 ? -19.805 2.963 17.728 1.00 96.56 162 LEU A N 1
ATOM 1311 C C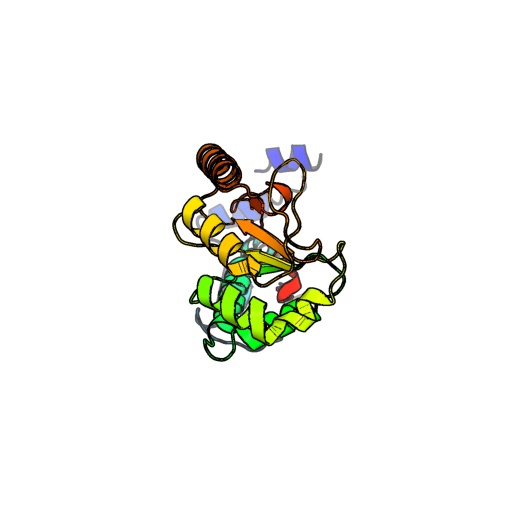A . LEU A 1 162 ? -18.751 2.582 18.669 1.00 96.56 162 LEU A CA 1
ATOM 1312 C C . LEU A 1 162 ? -19.118 2.805 20.144 1.00 96.56 162 LEU A C 1
ATOM 1314 O O . LEU A 1 162 ? -18.387 2.331 21.012 1.00 96.56 162 LEU A O 1
ATOM 1318 N N . LYS A 1 163 ? -20.291 3.377 20.459 1.00 95.62 163 LYS A N 1
ATOM 1319 C CA . LYS A 1 163 ? -20.881 3.327 21.814 1.00 95.62 163 LYS A CA 1
ATOM 1320 C C . LYS A 1 163 ? -21.128 1.907 22.337 1.00 95.62 163 LYS A C 1
ATOM 1322 O O . LYS A 1 163 ? -21.464 1.734 23.505 1.00 95.62 163 LYS A O 1
ATOM 1327 N N . LYS A 1 164 ? -20.963 0.880 21.499 1.00 94.81 164 LYS A N 1
ATOM 1328 C CA . LYS A 1 164 ? -20.865 -0.516 21.947 1.00 94.81 164 LYS A CA 1
ATOM 1329 C C . LYS A 1 164 ? -19.718 -0.757 22.927 1.00 94.81 164 LYS A C 1
ATOM 1331 O O . LYS A 1 164 ? -19.826 -1.660 23.760 1.00 94.81 164 LYS A O 1
ATOM 1336 N N . PHE A 1 165 ? -18.652 0.033 22.835 1.00 96.44 165 PHE A N 1
ATOM 1337 C CA . PHE A 1 165 ? -17.570 0.062 23.809 1.00 96.44 165 PHE A CA 1
ATOM 1338 C C . PHE A 1 165 ? -17.898 1.033 24.957 1.00 96.44 165 PHE A C 1
ATOM 1340 O O . PHE A 1 165 ? -18.654 1.981 24.745 1.00 96.44 165 PHE A O 1
ATOM 1347 N N . PRO A 1 166 ? -17.351 0.832 26.171 1.00 94.88 166 PRO A N 1
ATOM 1348 C CA . PRO A 1 166 ? -17.622 1.710 27.309 1.00 94.88 166 PRO A CA 1
ATOM 1349 C C . PRO A 1 166 ? -17.190 3.156 27.034 1.00 94.88 166 PRO A C 1
ATOM 1351 O O . PRO A 1 166 ? -16.006 3.442 26.912 1.00 94.88 166 PRO A O 1
ATOM 1354 N N . VAL A 1 167 ? -18.142 4.078 26.931 1.00 94.94 167 VAL A N 1
ATOM 1355 C CA . VAL A 1 167 ? -17.843 5.497 26.704 1.00 94.94 167 VAL A CA 1
ATOM 1356 C C . VAL A 1 167 ? -17.754 6.224 28.037 1.00 94.94 167 VAL A C 1
ATOM 1358 O O . VAL A 1 167 ? -18.651 6.111 28.873 1.00 94.94 167 VAL A O 1
ATOM 1361 N N . GLU A 1 168 ? -16.693 7.002 28.208 1.00 93.44 168 GLU A N 1
ATOM 1362 C CA . GLU A 1 168 ? -16.538 7.941 29.318 1.00 93.44 168 GLU A CA 1
ATOM 1363 C C . GLU A 1 168 ? -16.909 9.355 28.867 1.00 93.44 168 GLU A C 1
ATOM 1365 O O . GLU A 1 168 ? -16.942 9.657 27.675 1.00 93.44 168 GLU A O 1
ATOM 1370 N N . GLU A 1 169 ? -17.187 10.247 29.811 1.00 92.31 169 GLU A N 1
ATOM 1371 C CA . GLU A 1 169 ? -17.434 11.659 29.523 1.00 92.31 169 GLU A CA 1
ATOM 1372 C C . GLU A 1 169 ? -16.383 12.507 30.237 1.00 92.31 169 GLU A C 1
ATOM 1374 O O . GLU A 1 169 ? -16.201 12.409 31.452 1.00 92.31 169 GLU A O 1
ATOM 1379 N N . ASN A 1 170 ? -15.666 13.328 29.473 1.00 87.00 170 ASN A N 1
ATOM 1380 C CA . ASN A 1 170 ? -14.723 14.306 29.996 1.00 87.00 170 ASN A CA 1
ATOM 1381 C C . ASN A 1 170 ? -15.314 15.725 29.883 1.00 87.00 170 ASN A C 1
ATOM 1383 O O . ASN A 1 170 ? -16.425 15.927 29.395 1.00 87.00 170 ASN A O 1
ATOM 1387 N N . SER A 1 171 ? -14.558 16.748 30.291 1.00 86.00 171 SER A N 1
ATOM 1388 C CA . SER A 1 171 ? -15.007 18.151 30.221 1.00 86.00 171 SER A CA 1
ATOM 1389 C C . SER A 1 171 ? -15.257 18.683 28.799 1.00 86.00 171 SER A C 1
ATOM 1391 O O . SER A 1 171 ? -15.727 19.808 28.639 1.00 86.00 171 SER A O 1
ATOM 1393 N N . ARG A 1 172 ? -14.922 17.902 27.767 1.00 81.56 172 ARG A N 1
ATOM 1394 C CA . ARG A 1 172 ? -15.002 18.235 26.339 1.00 81.56 172 ARG A CA 1
ATOM 1395 C C . ARG A 1 172 ? -15.950 17.311 25.560 1.00 81.56 172 ARG A C 1
ATOM 1397 O O . ARG A 1 172 ? -16.122 17.527 24.363 1.00 81.56 172 ARG A O 1
ATOM 1404 N N . GLY A 1 173 ? -16.570 16.324 26.212 1.00 90.25 173 GLY A N 1
ATOM 1405 C CA . GLY A 1 173 ? -17.552 15.411 25.626 1.00 90.25 173 GLY A CA 1
ATOM 1406 C C . GLY A 1 173 ? -17.243 13.932 25.868 1.00 90.25 173 GLY A C 1
ATOM 1407 O O . GLY A 1 173 ? -16.431 13.559 26.710 1.00 90.25 173 GLY A O 1
ATOM 1408 N N . LYS A 1 174 ? -17.913 13.078 25.098 1.00 95.06 174 LYS A N 1
ATOM 1409 C CA . LYS A 1 174 ? -17.795 11.618 25.107 1.00 95.06 174 LYS A CA 1
ATOM 1410 C C . LYS A 1 174 ? -16.432 11.176 24.574 1.00 95.06 174 LYS A C 1
ATOM 1412 O O . LYS A 1 174 ? -15.968 11.697 23.556 1.00 95.06 174 LYS A O 1
ATOM 1417 N N . VAL A 1 175 ? -15.816 10.196 25.223 1.00 94.88 175 VAL A N 1
ATOM 1418 C CA . VAL A 1 175 ? -14.494 9.638 24.913 1.00 94.88 175 VAL A CA 1
ATOM 1419 C C . VAL A 1 175 ? -14.589 8.115 24.855 1.00 94.88 175 VAL A C 1
ATOM 1421 O O . VAL A 1 175 ? -15.121 7.474 25.759 1.00 94.88 175 VAL A O 1
ATOM 1424 N N . LEU A 1 176 ? -14.081 7.535 23.774 1.00 96.56 176 LEU A N 1
ATOM 1425 C CA . LEU A 1 176 ? -13.927 6.098 23.602 1.00 96.56 176 LEU A CA 1
ATOM 1426 C C . LEU A 1 176 ? -12.812 5.564 24.519 1.00 96.56 176 LEU A C 1
ATOM 1428 O O . LEU A 1 176 ? -11.835 6.281 24.778 1.00 96.56 176 LEU A O 1
ATOM 1432 N N . PRO A 1 177 ? -12.868 4.285 24.931 1.00 96.62 177 PRO A N 1
ATOM 1433 C CA . PRO A 1 177 ? -11.792 3.677 25.703 1.00 96.62 177 PRO A CA 1
ATOM 1434 C C . PRO A 1 177 ? -10.438 3.848 25.014 1.00 96.62 177 PRO A C 1
ATOM 1436 O O . PRO A 1 177 ? -10.379 3.815 23.785 1.00 96.62 177 PRO A O 1
ATOM 1439 N N . PRO A 1 178 ? -9.332 3.985 25.757 1.00 95.50 178 PRO A N 1
ATOM 1440 C CA . PRO A 1 178 ? -8.034 4.362 25.195 1.00 95.50 178 PRO A CA 1
ATOM 1441 C C . PRO A 1 178 ? -7.474 3.376 24.160 1.00 95.50 178 PRO A C 1
ATOM 1443 O O . PRO A 1 178 ? -6.616 3.756 23.373 1.00 95.50 178 PRO A O 1
ATOM 1446 N N . TYR A 1 179 ? -7.975 2.141 24.123 1.00 95.88 179 TYR A N 1
ATOM 1447 C CA . TYR A 1 179 ? -7.579 1.097 23.178 1.00 95.88 179 TYR A CA 1
ATOM 1448 C C . TYR A 1 179 ? -8.291 1.154 21.814 1.00 95.88 179 TYR A C 1
ATOM 1450 O O . TYR A 1 179 ? -7.988 0.337 20.942 1.00 95.88 179 TYR A O 1
ATOM 1458 N N . ILE A 1 180 ? -9.230 2.084 21.600 1.00 96.44 180 ILE A N 1
ATOM 1459 C CA . ILE A 1 180 ? -9.937 2.232 20.321 1.00 96.44 180 ILE A CA 1
ATOM 1460 C C . ILE A 1 180 ? -10.107 3.701 19.924 1.00 96.44 180 ILE A C 1
ATOM 1462 O O . ILE A 1 180 ? -10.540 4.542 20.710 1.00 96.44 180 ILE A O 1
ATOM 1466 N N . ARG A 1 181 ? -9.747 4.029 18.684 1.00 95.31 181 ARG A N 1
ATOM 1467 C CA . ARG A 1 181 ? -9.820 5.376 18.099 1.00 95.31 181 ARG A CA 1
ATOM 1468 C C . ARG A 1 181 ? -10.311 5.309 16.656 1.00 95.31 181 ARG A C 1
ATOM 1470 O O . ARG A 1 181 ? -10.363 4.233 16.064 1.00 95.31 181 ARG A O 1
ATOM 1477 N N . VAL A 1 182 ? -10.643 6.463 16.086 1.00 93.44 182 VAL A N 1
ATOM 1478 C CA . VAL A 1 182 ? -11.036 6.621 14.680 1.00 93.44 182 VAL A CA 1
ATOM 1479 C C . VAL A 1 182 ? -10.025 7.523 13.966 1.00 93.44 182 VAL A C 1
ATOM 1481 O O . VAL A 1 182 ? -9.469 8.445 14.558 1.00 93.44 182 VAL A O 1
ATOM 1484 N N . ILE A 1 183 ? -9.755 7.271 12.689 1.00 88.50 183 ILE A N 1
ATOM 1485 C CA . ILE A 1 183 ? -8.998 8.190 11.832 1.00 88.50 183 ILE A CA 1
ATOM 1486 C C . ILE A 1 183 ? -9.719 8.345 10.496 1.00 88.50 183 ILE A C 1
ATOM 1488 O O . ILE A 1 183 ? -9.937 7.358 9.801 1.00 88.50 183 ILE A O 1
ATOM 1492 N N . GLN A 1 184 ? -10.100 9.570 10.136 1.00 83.81 184 GLN A N 1
ATOM 1493 C CA . GLN A 1 184 ? -10.697 9.841 8.827 1.00 83.81 184 GLN A CA 1
ATOM 1494 C C . GLN A 1 184 ? -9.567 10.008 7.807 1.00 83.81 184 GLN A C 1
ATOM 1496 O O . GLN A 1 184 ? -8.750 10.925 7.937 1.00 83.81 184 GLN A O 1
ATOM 1501 N N . GLY A 1 185 ? -9.504 9.085 6.844 1.00 70.44 185 GLY A N 1
ATOM 1502 C CA . GLY A 1 185 ? -8.451 9.022 5.826 1.00 70.44 185 GLY A CA 1
ATOM 1503 C C . GLY A 1 185 ? -8.795 9.706 4.502 1.00 70.44 185 GLY A C 1
ATOM 1504 O O . GLY A 1 185 ? -7.901 10.187 3.803 1.00 70.44 185 GLY A O 1
ATOM 1505 N N . ASP A 1 186 ? -10.087 9.770 4.180 1.00 74.19 186 ASP A N 1
ATOM 1506 C CA . ASP A 1 186 ? -10.597 10.241 2.892 1.00 74.19 186 ASP A CA 1
ATOM 1507 C C . ASP A 1 186 ? -11.217 11.638 2.982 1.00 74.19 186 ASP A C 1
ATOM 1509 O O . ASP A 1 186 ? -11.828 12.001 3.992 1.00 74.19 186 ASP A O 1
ATOM 1513 N N . GLY A 1 187 ? -11.038 12.427 1.922 1.00 68.25 187 GLY A N 1
ATOM 1514 C CA . GLY A 1 187 ? -11.630 13.759 1.794 1.00 68.25 187 GLY A CA 1
ATOM 1515 C C . GLY A 1 187 ? -11.184 14.789 2.838 1.00 68.25 187 GLY A C 1
ATOM 1516 O O . GLY A 1 187 ? -11.890 15.773 3.019 1.00 68.25 187 GLY A O 1
ATOM 1517 N N . VAL A 1 188 ? -10.054 14.584 3.533 1.00 71.19 188 VAL A N 1
ATOM 1518 C CA . VAL A 1 188 ? -9.571 15.508 4.578 1.00 71.19 188 VAL A CA 1
ATOM 1519 C C . VAL A 1 188 ? -8.629 16.573 4.010 1.00 71.19 188 VAL A C 1
ATOM 1521 O O . VAL A 1 188 ? -7.471 16.306 3.684 1.00 71.19 188 VAL A O 1
ATOM 1524 N N . ASP A 1 189 ? -9.121 17.803 3.982 1.00 69.38 189 ASP A N 1
ATOM 1525 C CA . ASP A 1 189 ? -8.396 19.066 3.850 1.00 69.38 189 ASP A CA 1
ATOM 1526 C C . ASP A 1 189 ? -8.623 19.969 5.086 1.00 69.38 189 ASP A C 1
ATOM 1528 O O . ASP A 1 189 ? -9.236 19.565 6.074 1.00 69.38 189 ASP A O 1
ATOM 1532 N N . ILE A 1 190 ? -8.116 21.206 5.063 1.00 68.94 190 ILE A N 1
ATOM 1533 C CA . ILE A 1 190 ? -8.267 22.146 6.187 1.00 68.94 190 ILE A CA 1
ATOM 1534 C C . ILE A 1 190 ? -9.729 22.524 6.488 1.00 68.94 190 ILE A C 1
ATOM 1536 O O . ILE A 1 190 ? -10.071 22.735 7.652 1.00 68.94 190 ILE A O 1
ATOM 1540 N N . ASN A 1 191 ? -10.590 22.594 5.469 1.00 75.88 191 ASN A N 1
ATOM 1541 C CA . ASN A 1 191 ? -11.980 23.026 5.619 1.00 75.88 191 ASN A CA 1
ATOM 1542 C C . ASN A 1 191 ? -12.825 21.884 6.187 1.00 75.88 191 ASN A C 1
ATOM 1544 O O . ASN A 1 191 ? -13.487 22.032 7.209 1.00 75.88 191 ASN A O 1
ATOM 1548 N N . THR A 1 192 ? -12.719 20.711 5.573 1.00 78.19 192 THR A N 1
ATOM 1549 C CA . THR A 1 192 ? -13.384 19.478 6.009 1.00 78.19 192 THR A CA 1
ATOM 1550 C C . THR A 1 192 ? -12.918 19.033 7.396 1.00 78.19 192 THR A C 1
ATOM 1552 O O . THR A 1 192 ? -13.732 18.585 8.198 1.00 78.19 192 THR A O 1
ATOM 1555 N N . LEU A 1 193 ? -11.641 19.224 7.755 1.00 77.75 193 LEU A N 1
ATOM 1556 C CA . LEU A 1 193 ? -11.163 18.991 9.122 1.00 77.75 193 LEU A CA 1
ATOM 1557 C C . LEU A 1 193 ? -11.886 19.889 10.135 1.00 77.75 193 LEU A C 1
ATOM 1559 O O . LEU A 1 193 ? -12.284 19.416 11.201 1.00 77.75 193 LEU A O 1
ATOM 1563 N N . GLN A 1 194 ? -12.067 21.171 9.808 1.00 82.12 194 GLN A N 1
ATOM 1564 C CA . GLN A 1 194 ? -12.819 22.099 10.650 1.00 82.12 194 GLN A CA 1
ATOM 1565 C C . GLN A 1 194 ? -14.291 21.679 10.768 1.00 82.12 194 GLN A C 1
ATOM 1567 O O . GLN A 1 194 ? -14.839 21.708 11.870 1.00 82.12 194 GLN A O 1
ATOM 1572 N N . GLU A 1 195 ? -14.909 21.242 9.669 1.00 88.56 195 GLU A N 1
ATOM 1573 C CA . GLU A 1 195 ? -16.282 20.723 9.655 1.00 88.56 195 GLU A CA 1
ATOM 1574 C C . GLU A 1 195 ? -16.437 19.481 10.542 1.00 88.56 195 GLU A C 1
ATOM 1576 O O . GLU A 1 195 ? -17.352 19.431 11.364 1.00 88.56 195 GLU A O 1
ATOM 1581 N N . ILE A 1 196 ? -15.516 18.514 10.444 1.00 87.75 196 ILE A N 1
ATOM 1582 C CA . ILE A 1 196 ? -15.513 17.298 11.272 1.00 87.75 196 ILE A CA 1
ATOM 1583 C C . ILE A 1 196 ? -15.400 17.662 12.753 1.00 87.75 196 ILE A C 1
ATOM 1585 O O . ILE A 1 196 ? -16.198 17.199 13.566 1.00 87.75 196 ILE A O 1
ATOM 1589 N N . VAL A 1 197 ? -14.429 18.504 13.116 1.00 87.75 197 VAL A N 1
ATOM 1590 C CA . VAL A 1 197 ? -14.182 18.883 14.515 1.00 87.75 197 VAL A CA 1
ATOM 1591 C C . VAL A 1 197 ? -15.371 19.636 15.112 1.00 87.75 197 VAL A C 1
ATOM 1593 O O . VAL A 1 197 ? -15.788 19.336 16.234 1.00 87.75 197 VAL A O 1
ATOM 1596 N N . GLU A 1 198 ? -15.943 20.592 14.379 1.00 90.50 198 GLU A N 1
ATOM 1597 C CA . GLU A 1 198 ? -17.104 21.346 14.854 1.00 90.50 198 GLU A CA 1
ATOM 1598 C C . GLU A 1 198 ? -18.349 20.453 14.934 1.00 90.50 198 GLU A C 1
ATOM 1600 O O . GLU A 1 198 ? -19.075 20.499 15.927 1.00 90.50 198 GLU A O 1
ATOM 1605 N N . GLY A 1 199 ? -18.559 19.565 13.962 1.00 92.19 199 GLY A N 1
ATOM 1606 C CA . GLY A 1 199 ? -19.652 18.598 13.995 1.00 92.19 199 GLY A CA 1
ATOM 1607 C C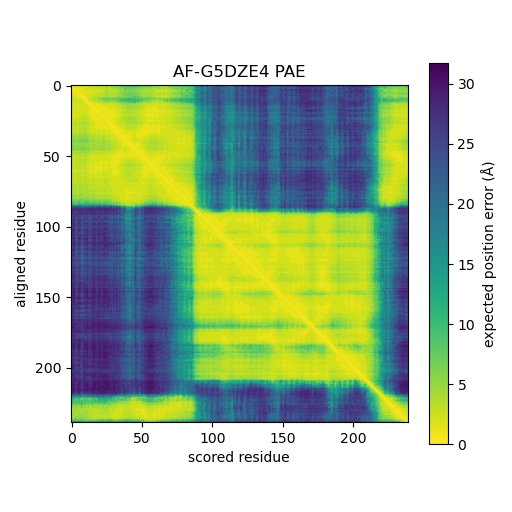 . GLY A 1 199 ? -19.533 17.603 15.154 1.00 92.19 199 GLY A C 1
ATOM 1608 O O . GLY A 1 199 ? -20.519 17.356 15.853 1.00 92.19 199 GLY A O 1
ATOM 1609 N N . MET A 1 200 ? -18.331 17.089 15.437 1.00 92.44 200 MET A N 1
ATOM 1610 C CA . MET A 1 200 ? -18.065 16.251 16.614 1.00 92.44 200 MET A CA 1
ATOM 1611 C C . MET A 1 200 ? -18.401 16.989 17.909 1.00 92.44 200 MET A C 1
ATOM 1613 O O . MET A 1 200 ? -19.117 16.455 18.758 1.00 92.44 200 MET A O 1
ATOM 1617 N N . LYS A 1 201 ? -17.955 18.242 18.039 1.00 91.62 201 LYS A N 1
ATOM 1618 C CA . LYS A 1 201 ? -18.249 19.088 19.198 1.00 91.62 201 LYS A CA 1
ATOM 1619 C C . LYS A 1 201 ? -19.754 19.316 19.377 1.00 91.62 201 LYS A C 1
ATOM 1621 O O . LYS A 1 201 ? -20.248 19.187 20.495 1.00 91.62 201 LYS A O 1
ATOM 1626 N N . GLN A 1 202 ? -20.491 19.590 18.298 1.00 93.19 202 GLN A N 1
ATOM 1627 C CA . GLN A 1 202 ? -21.953 19.750 18.333 1.00 93.19 202 GLN A CA 1
ATOM 1628 C C . GLN A 1 202 ? -22.677 18.484 18.816 1.00 93.19 202 GLN A C 1
ATOM 1630 O O . GLN A 1 202 ? -23.689 18.582 19.506 1.00 93.19 202 GLN A O 1
ATOM 1635 N N . HIS A 1 203 ? -22.125 17.302 18.532 1.00 93.56 203 HIS A N 1
ATOM 1636 C CA . HIS A 1 203 ? -22.659 16.008 18.975 1.00 93.56 203 HIS A CA 1
ATOM 1637 C C . HIS A 1 203 ? -22.065 15.517 20.312 1.00 93.56 203 HIS A C 1
ATOM 1639 O O . HIS A 1 203 ? -22.314 14.382 20.737 1.00 93.56 203 HIS A O 1
ATOM 1645 N N . GLN A 1 204 ? -21.321 16.386 21.008 1.00 93.31 204 GLN A N 1
ATOM 1646 C CA . GLN A 1 204 ? -20.647 16.109 22.278 1.00 93.31 204 GLN A CA 1
ATOM 1647 C C . GLN A 1 204 ? -19.639 14.955 22.194 1.00 93.31 204 GLN A C 1
ATOM 1649 O O . GLN A 1 204 ? -19.521 14.172 23.134 1.00 93.31 204 GLN A O 1
ATOM 1654 N N . TRP A 1 205 ? -18.921 14.827 21.082 1.00 94.38 205 TRP A N 1
ATOM 1655 C CA . TRP A 1 205 ? -17.781 13.925 20.951 1.00 94.38 205 TRP A CA 1
ATOM 1656 C C . TRP A 1 205 ? -16.477 14.689 21.154 1.00 94.38 205 TRP A C 1
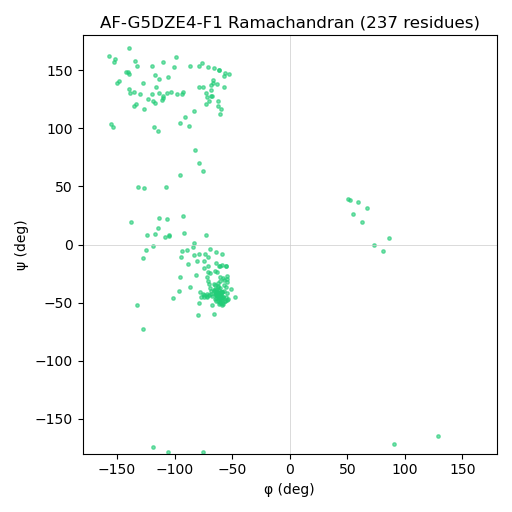ATOM 1658 O O . TRP A 1 205 ? -16.234 15.710 20.510 1.00 94.38 205 TRP A O 1
ATOM 1668 N N . SER A 1 206 ? -15.613 14.172 22.028 1.00 92.12 206 SER A N 1
ATOM 1669 C CA . SER A 1 206 ? -14.267 14.715 22.200 1.00 92.12 206 SER A CA 1
ATOM 1670 C C . SER A 1 206 ? -13.436 14.484 20.936 1.00 92.12 206 SER A C 1
ATOM 1672 O O . SER A 1 206 ? -13.451 13.395 20.357 1.00 92.12 206 SER A O 1
ATOM 1674 N N . ILE A 1 207 ? -12.647 15.485 20.545 1.00 87.12 207 ILE A N 1
ATOM 1675 C CA . ILE A 1 207 ? -11.677 15.373 19.443 1.00 87.12 207 ILE A CA 1
ATOM 1676 C C . ILE 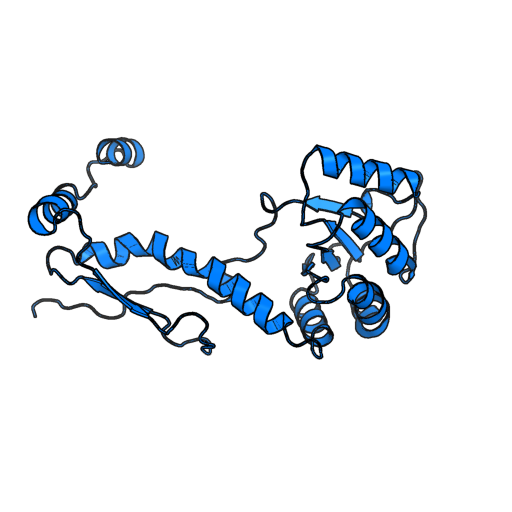A 1 207 ? -10.568 14.350 19.729 1.00 87.12 207 ILE A C 1
ATOM 1678 O O . ILE A 1 207 ? -9.903 13.895 18.812 1.00 87.12 207 ILE A O 1
ATOM 1682 N N . GLU A 1 208 ? -10.393 13.928 20.984 1.00 86.12 208 GLU A N 1
ATOM 1683 C CA . GLU A 1 208 ? -9.447 12.865 21.363 1.00 86.12 208 GLU A CA 1
ATOM 1684 C C . GLU A 1 208 ? -9.759 11.516 20.699 1.00 86.12 208 GLU A C 1
ATOM 1686 O O . GLU A 1 208 ? -8.897 10.638 20.642 1.00 86.12 208 GLU A O 1
ATOM 1691 N N . ASN A 1 209 ? -10.990 11.344 20.209 1.00 83.81 209 ASN A N 1
ATOM 1692 C CA . ASN A 1 209 ? -11.445 10.118 19.565 1.00 83.81 209 ASN A CA 1
ATOM 1693 C C . ASN A 1 209 ? -11.021 10.001 18.104 1.00 83.81 209 ASN A C 1
ATOM 1695 O O . ASN A 1 209 ? -10.951 8.878 17.603 1.00 83.81 209 ASN A O 1
ATOM 1699 N N . ALA A 1 210 ? -10.798 11.129 17.424 1.00 69.81 210 ALA A N 1
ATOM 1700 C CA . ALA A 1 210 ? -10.645 11.155 15.979 1.00 69.81 210 ALA A CA 1
ATOM 1701 C C . ALA A 1 210 ? -9.545 12.112 15.523 1.00 69.81 210 ALA A C 1
ATOM 1703 O O . ALA A 1 210 ? -9.493 13.271 15.927 1.00 69.81 210 ALA A O 1
ATOM 1704 N N . PHE A 1 211 ? -8.703 11.630 14.614 1.00 66.94 211 PHE A N 1
ATOM 1705 C CA . PHE A 1 211 ? -7.728 12.453 13.904 1.00 66.94 211 PHE A CA 1
ATOM 1706 C C . PHE A 1 211 ? -8.098 12.506 12.418 1.00 66.94 211 PHE A C 1
ATOM 1708 O O . PHE A 1 211 ? -8.554 11.512 11.852 1.00 66.94 211 PHE A O 1
ATOM 1715 N N . GLY A 1 212 ? -7.911 13.661 11.781 1.00 57.47 212 GLY A N 1
ATOM 1716 C CA . GLY A 1 212 ? -7.996 13.790 10.327 1.00 57.47 212 GLY A CA 1
ATOM 1717 C C . GLY A 1 212 ? -6.608 13.643 9.723 1.00 57.47 212 GLY A C 1
ATOM 1718 O O . GLY A 1 212 ? -5.660 14.275 10.189 1.00 57.47 212 GLY A O 1
ATOM 1719 N N . SER A 1 213 ? -6.466 12.784 8.721 1.00 51.94 213 SER A N 1
ATOM 1720 C CA . SER A 1 213 ? -5.173 12.519 8.105 1.00 51.94 213 SER A CA 1
ATOM 1721 C C . SER A 1 213 ? -5.385 12.069 6.665 1.00 51.94 213 SER A C 1
ATOM 1723 O O . SER A 1 213 ? -5.776 10.936 6.428 1.00 51.94 213 SER A O 1
ATOM 1725 N N . GLY A 1 214 ? -5.182 12.968 5.700 1.00 48.94 214 GLY A N 1
ATOM 1726 C CA . GLY A 1 214 ? -5.364 12.656 4.279 1.00 48.94 214 GLY A CA 1
ATOM 1727 C C . GLY A 1 214 ? -4.230 11.807 3.687 1.00 48.94 214 GLY A C 1
ATOM 1728 O O . GLY A 1 214 ? -3.237 11.488 4.347 1.00 48.94 214 GLY A O 1
ATOM 1729 N N . GLY A 1 215 ? -4.316 11.514 2.385 1.00 41.97 215 GLY A N 1
ATOM 1730 C CA . GLY A 1 215 ? -3.287 10.775 1.633 1.00 41.97 215 GLY A CA 1
ATOM 1731 C C . GLY A 1 215 ? -1.870 11.377 1.690 1.00 41.97 215 GLY A C 1
ATOM 1732 O O . GLY A 1 215 ? -0.897 10.663 1.463 1.00 41.97 215 GLY A O 1
ATOM 1733 N N . ALA A 1 216 ? -1.735 12.653 2.067 1.00 41.00 216 ALA A N 1
ATOM 1734 C CA . ALA A 1 216 ? -0.449 13.319 2.280 1.00 41.00 216 ALA A CA 1
ATOM 1735 C C . ALA A 1 216 ? 0.272 12.912 3.586 1.00 41.00 216 ALA A C 1
ATOM 1737 O O . ALA A 1 216 ? 1.459 13.195 3.729 1.00 41.00 216 ALA A O 1
ATOM 1738 N N . LEU A 1 217 ? -0.410 12.249 4.530 1.00 39.91 217 LEU A N 1
ATOM 1739 C CA . LEU A 1 217 ? 0.133 11.929 5.859 1.00 39.91 217 LEU A CA 1
ATOM 1740 C C . LEU A 1 217 ? 0.087 10.413 6.207 1.00 39.91 217 LEU A C 1
ATOM 1742 O O . LEU A 1 217 ? 0.619 10.017 7.242 1.00 39.91 217 LEU A O 1
ATOM 1746 N N . LEU A 1 218 ? -0.507 9.545 5.361 1.00 40.41 218 LEU A N 1
ATOM 1747 C CA . LEU A 1 218 ? -0.821 8.123 5.656 1.00 40.41 218 LEU A CA 1
ATOM 1748 C C . LEU A 1 218 ? -0.288 7.066 4.657 1.00 40.41 218 LEU A C 1
ATOM 1750 O O . LEU A 1 218 ? -1.009 6.132 4.294 1.00 40.41 218 LEU A O 1
ATOM 1754 N N . GLN A 1 219 ? 0.986 7.089 4.261 1.00 44.84 219 GLN A N 1
ATOM 1755 C CA . GLN A 1 219 ? 1.593 5.872 3.688 1.00 44.84 219 GLN A CA 1
ATOM 1756 C C . GLN A 1 219 ? 2.071 4.929 4.807 1.00 44.84 219 GLN A C 1
ATOM 1758 O O . GLN A 1 219 ? 3.244 4.893 5.157 1.00 44.84 219 GLN A O 1
ATOM 1763 N N . LYS A 1 220 ? 1.145 4.145 5.383 1.00 48.62 220 LYS A N 1
ATOM 1764 C CA . LYS A 1 220 ? 1.443 3.041 6.327 1.00 48.62 220 LYS A CA 1
ATOM 1765 C C . LYS A 1 220 ? 1.592 1.677 5.627 1.00 48.62 220 LYS A C 1
ATOM 1767 O O . LYS A 1 220 ? 1.388 0.632 6.235 1.00 48.62 220 LYS A O 1
ATOM 1772 N N . LEU A 1 221 ? 1.940 1.690 4.343 1.00 52.47 221 LEU A N 1
ATOM 1773 C CA . LEU A 1 221 ? 2.443 0.529 3.615 1.00 52.47 221 LEU A CA 1
ATOM 1774 C C . LEU A 1 221 ? 3.910 0.806 3.333 1.00 52.47 221 LEU A C 1
ATOM 1776 O O . LEU A 1 221 ? 4.239 1.868 2.810 1.00 52.47 221 LEU A O 1
ATOM 1780 N N . THR A 1 222 ? 4.778 -0.129 3.689 1.00 62.62 222 THR A N 1
ATOM 1781 C CA . THR A 1 222 ? 6.193 -0.045 3.340 1.00 62.62 222 THR A CA 1
ATOM 1782 C C . THR A 1 222 ? 6.514 -1.113 2.305 1.00 62.62 222 THR A C 1
ATOM 1784 O O . THR A 1 222 ? 5.821 -2.128 2.192 1.00 62.62 222 THR A O 1
ATOM 1787 N N . ARG A 1 223 ? 7.586 -0.897 1.545 1.00 55.94 223 ARG A N 1
ATOM 1788 C CA . ARG A 1 223 ? 8.089 -1.849 0.543 1.00 55.94 223 ARG A CA 1
ATOM 1789 C C . ARG A 1 223 ? 8.353 -3.240 1.144 1.00 55.94 223 ARG A C 1
ATOM 1791 O O . ARG A 1 223 ? 8.256 -4.255 0.453 1.00 55.94 223 ARG A O 1
ATOM 1798 N N . GLU A 1 224 ? 8.654 -3.286 2.438 1.00 69.38 224 GLU A N 1
ATOM 1799 C CA . GLU A 1 224 ? 8.913 -4.488 3.227 1.00 69.38 224 GLU A CA 1
ATOM 1800 C C . GLU A 1 224 ? 7.650 -5.334 3.471 1.00 69.38 224 GLU A C 1
ATOM 1802 O O . GLU A 1 224 ? 7.775 -6.523 3.736 1.00 69.38 224 GLU A O 1
ATOM 1807 N N . PHE A 1 225 ? 6.433 -4.800 3.309 1.00 65.75 225 PHE A N 1
ATOM 1808 C CA . PHE A 1 225 ? 5.198 -5.567 3.541 1.00 65.75 225 PHE A CA 1
ATOM 1809 C C . PHE A 1 225 ? 5.092 -6.819 2.648 1.00 65.75 225 PHE A C 1
ATOM 1811 O O . PHE A 1 225 ? 4.708 -7.895 3.110 1.00 65.75 225 PHE A O 1
ATOM 1818 N N . LEU A 1 226 ? 5.484 -6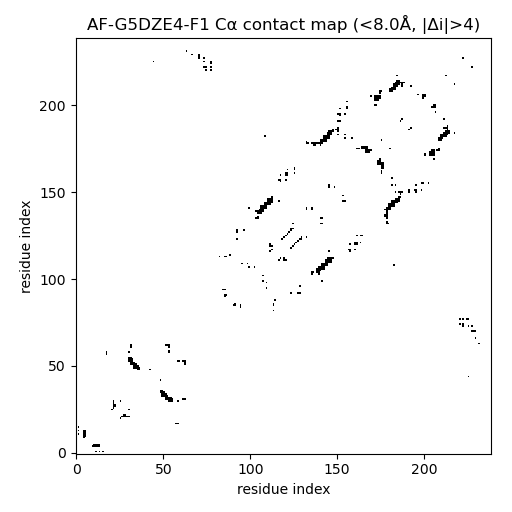.705 1.374 1.00 74.69 226 LEU A N 1
ATOM 1819 C CA . LEU A 1 226 ? 5.571 -7.835 0.436 1.00 74.69 226 LEU A CA 1
ATOM 1820 C C . LEU A 1 226 ? 7.015 -8.233 0.102 1.00 74.69 226 LEU A C 1
ATOM 1822 O O . LEU A 1 226 ? 7.224 -9.086 -0.760 1.00 74.69 226 LEU A O 1
ATOM 1826 N N . ASN A 1 227 ? 8.010 -7.630 0.763 1.00 78.38 227 ASN A N 1
ATOM 1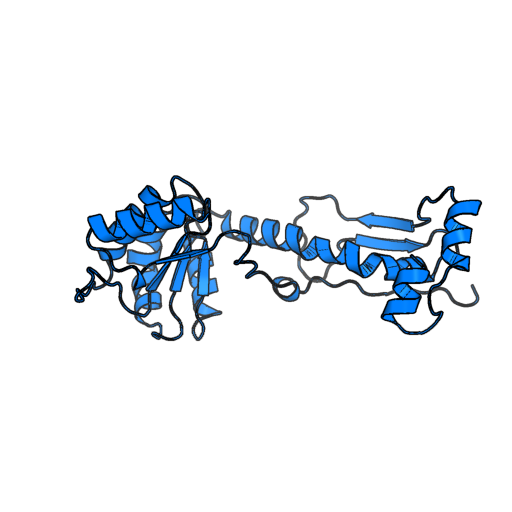827 C CA . ASN A 1 227 ? 9.429 -7.757 0.416 1.00 78.38 227 ASN A CA 1
ATOM 1828 C C . ASN A 1 227 ? 9.709 -7.495 -1.078 1.00 78.38 227 ASN A C 1
ATOM 1830 O O . ASN A 1 227 ? 10.535 -8.176 -1.693 1.00 78.38 227 ASN A O 1
ATOM 1834 N N . CYS A 1 228 ? 9.031 -6.504 -1.673 1.00 76.44 228 CYS A N 1
ATOM 1835 C CA . CYS A 1 228 ? 9.251 -6.134 -3.069 1.00 76.44 228 CYS A CA 1
ATOM 1836 C C . CYS A 1 228 ? 10.712 -5.709 -3.261 1.00 76.44 228 CYS A C 1
ATOM 1838 O O . CYS A 1 228 ? 11.197 -4.744 -2.656 1.00 76.44 228 CYS A O 1
ATOM 1840 N N . SER A 1 229 ? 11.438 -6.459 -4.084 1.00 73.25 229 SER A N 1
ATOM 1841 C CA . SER A 1 229 ? 12.866 -6.261 -4.285 1.00 73.25 229 SER A CA 1
ATOM 1842 C C . SER A 1 229 ? 13.256 -6.492 -5.735 1.00 73.25 229 SER A C 1
ATOM 1844 O O . SER A 1 229 ? 12.659 -7.304 -6.435 1.00 73.25 229 SER A O 1
ATOM 1846 N N . PHE A 1 230 ? 14.275 -5.756 -6.156 1.00 80.19 230 PHE A N 1
ATOM 1847 C CA . PHE A 1 230 ? 14.927 -5.892 -7.447 1.00 80.19 230 PHE A CA 1
ATOM 1848 C C . PHE A 1 230 ? 16.371 -6.331 -7.200 1.00 80.19 230 PHE A C 1
ATOM 1850 O O . PHE A 1 230 ? 17.002 -5.850 -6.253 1.00 80.19 230 PHE A O 1
ATOM 1857 N N . LYS A 1 231 ? 16.877 -7.308 -7.955 1.00 83.06 231 LYS A N 1
ATOM 1858 C CA . LYS A 1 231 ? 18.226 -7.866 -7.776 1.00 83.06 231 LYS A CA 1
ATOM 1859 C C . LYS A 1 231 ? 18.783 -8.319 -9.119 1.00 83.06 231 LYS A C 1
ATOM 1861 O O . LYS A 1 231 ? 18.069 -8.931 -9.908 1.00 83.06 231 LYS A O 1
ATOM 1866 N N . CYS A 1 232 ? 20.073 -8.078 -9.333 1.00 89.94 232 CYS A N 1
ATOM 1867 C CA . CYS A 1 232 ? 20.803 -8.717 -10.421 1.00 89.94 232 CYS A CA 1
ATOM 1868 C C . CYS A 1 232 ? 20.937 -10.220 -10.127 1.00 89.94 232 CYS A C 1
ATOM 1870 O O . CYS A 1 232 ? 21.270 -10.605 -9.005 1.00 89.94 232 CYS A O 1
ATOM 1872 N N . SER A 1 233 ? 20.652 -11.057 -11.123 1.00 90.81 233 SER A N 1
ATOM 1873 C CA . SER A 1 233 ? 20.740 -12.522 -11.018 1.00 90.81 233 SER A CA 1
ATOM 1874 C C . SER A 1 233 ? 21.590 -13.165 -12.116 1.00 90.81 233 SER A C 1
ATOM 1876 O O . SER A 1 233 ? 21.940 -14.338 -12.000 1.00 90.81 233 SER A O 1
ATOM 1878 N N . TYR A 1 234 ? 21.955 -12.410 -13.154 1.00 96.19 234 TYR A N 1
ATOM 1879 C CA . TYR A 1 234 ? 22.745 -12.888 -14.281 1.00 96.19 234 TYR A CA 1
ATOM 1880 C C . TYR A 1 234 ? 23.587 -11.752 -14.863 1.00 96.19 234 TYR A C 1
ATOM 1882 O O . TYR A 1 234 ? 23.112 -10.625 -14.989 1.00 96.19 234 TYR A O 1
ATOM 1890 N N . VAL A 1 235 ? 24.833 -12.065 -15.216 1.00 96.38 235 VAL A N 1
ATOM 1891 C CA . VAL A 1 235 ? 25.764 -11.170 -15.911 1.00 96.38 235 VAL A CA 1
ATOM 1892 C C . VAL A 1 235 ? 26.547 -11.975 -16.943 1.00 96.38 235 VAL A C 1
ATOM 1894 O O . VAL A 1 235 ? 26.840 -13.150 -16.716 1.00 96.38 235 VAL A O 1
ATOM 1897 N N . VAL A 1 236 ? 26.918 -11.334 -18.049 1.00 95.75 236 VAL A N 1
ATOM 1898 C CA . VAL A 1 236 ? 27.831 -11.894 -19.054 1.00 95.75 236 VAL A CA 1
ATOM 1899 C C . VAL A 1 236 ? 29.143 -11.127 -18.985 1.00 95.75 236 VAL A C 1
ATOM 1901 O O . VAL A 1 236 ? 29.148 -9.902 -19.103 1.00 95.75 236 VAL A O 1
ATOM 1904 N N . THR A 1 237 ? 30.251 -11.846 -18.815 1.00 95.12 237 THR A N 1
ATOM 1905 C CA . THR A 1 237 ? 31.598 -11.271 -18.743 1.00 95.12 237 THR A CA 1
ATOM 1906 C C . THR A 1 237 ? 32.530 -12.112 -19.605 1.00 95.12 237 THR A C 1
ATOM 1908 O O . THR A 1 237 ? 32.753 -13.276 -19.294 1.00 95.12 237 THR A O 1
ATOM 1911 N N . ASN A 1 238 ? 33.132 -11.502 -20.631 1.00 92.88 238 ASN A N 1
ATOM 1912 C CA . ASN A 1 238 ? 33.986 -12.164 -21.633 1.00 92.88 238 ASN A CA 1
ATOM 1913 C C . ASN A 1 238 ? 33.268 -13.162 -22.567 1.00 92.88 238 ASN A C 1
ATOM 1915 O O . ASN A 1 238 ? 33.901 -14.098 -23.054 1.00 92.88 238 ASN A O 1
ATOM 1919 N N . GLY A 1 239 ? 31.988 -12.911 -22.863 1.00 74.81 239 GLY A N 1
ATOM 1920 C CA . GLY A 1 239 ? 31.141 -13.817 -23.654 1.00 74.81 239 GLY A CA 1
ATOM 1921 C C . GLY A 1 239 ? 30.672 -15.021 -22.852 1.00 74.81 239 GLY A C 1
ATOM 1922 O O . GLY A 1 239 ? 30.260 -16.001 -23.508 1.00 74.81 239 GLY A O 1
#

Secondary structure (DSSP, 8-state):
-HHHHHHHHSS----HHHHHHHHHHHTT---EEEEEPPTT----TTS--EEEEESSGGGTTHHHHTHHHHHTTHHHHHHHHHHHHHT-GGGHHHHHHHHHHHTTTS-EEEE--SS-HHHIIIIIIIIITHHHHHTS-TTS-EEEE--SS-HHHHHHHHHHHGGGS--EEETTEEE--TTEEEEE-SS--HHHHHHHHHHHHHTTB-GGGEEE--TTT-----GGGTT---------S--

Radius of gyration: 24.64 Å; Cα contacts (8 Å, |Δi|>4): 294; chains: 1; bounding box: 57×40×61 Å

Sequence (239 aa):
AKEVYREHFQDDVFNEKGWNYILEKHDGHLPIEVKAVPEGSVIPRGNVLFTVENTDPECYWLTNWIETILVQTWYPITVATNSREQKGKDRERDAFEHIVTQFSSVPVSVVSDSYDIYNACEKIWGEDLRSLIESRSAEAPLIIRPDSGNPLDTVLKVLEILKKFPVEENSRGKVLPPYIRVIQGDGVDINTLQEIVEGMKQHQWSIENAFGSGGALLQKLTREFLNCSFKCSYVVTNG

InterPro domains:
  IPR013785 Aldolase-type TIM barrel [G3DSA:3.20.20.70] (86-238)
  IPR016471 Nicotinamide phosphoribosyl transferase [PTHR43816] (88-239)
  IPR036068 Nicotinate phosphoribosyltransferase-like, C-terminal [SSF51690] (90-235)
  IPR041525 Nicotinate/nicotinamide phosphoribosyltransferase [PF04095] (84-238)
  IPR041529 Nicotinamide phosphoribosyltransferase, N-terminal domain [PF18127] (1-34)

Mean predicted aligned error: 13.15 Å